Protein AF-Q0YRF6-F1 (afdb_monomer)

Structure (mmCIF, N/CA/C/O backbone):
data_AF-Q0YRF6-F1
#
_entry.id   AF-Q0YRF6-F1
#
loop_
_atom_site.group_PDB
_atom_site.id
_atom_site.type_symbol
_atom_site.label_atom_id
_atom_site.label_alt_id
_atom_site.label_comp_id
_atom_site.label_asym_id
_atom_site.label_entity_id
_atom_site.label_seq_id
_atom_site.pdbx_PDB_ins_code
_atom_site.Cartn_x
_atom_site.Cartn_y
_atom_site.Cartn_z
_atom_site.occupancy
_atom_site.B_iso_or_equiv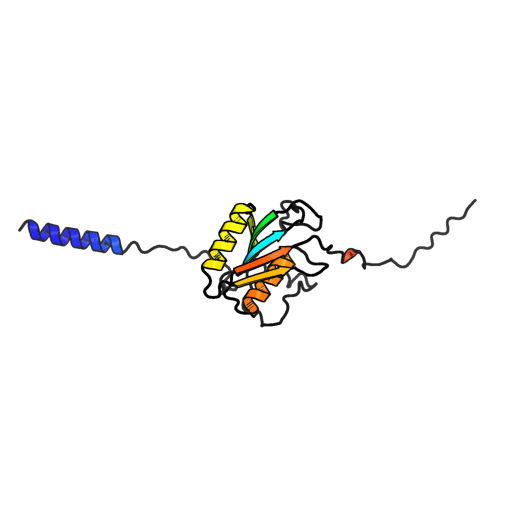
_atom_site.auth_seq_id
_atom_site.auth_comp_id
_atom_site.auth_asym_id
_atom_site.auth_atom_id
_atom_site.pdbx_PDB_model_num
ATOM 1 N N . MET A 1 1 ? -20.603 54.753 34.761 1.00 56.94 1 MET A N 1
ATOM 2 C CA . MET A 1 1 ? -20.854 54.727 33.294 1.00 56.94 1 MET A CA 1
ATOM 3 C C . MET A 1 1 ? -19.709 54.156 32.447 1.00 56.94 1 MET A C 1
ATOM 5 O O . MET A 1 1 ? -19.947 53.841 31.289 1.00 56.94 1 MET A O 1
ATOM 9 N N . ILE A 1 2 ? -18.496 53.989 32.988 1.00 56.22 2 ILE A N 1
ATOM 10 C CA . ILE A 1 2 ? -17.306 53.548 32.237 1.00 56.22 2 ILE A CA 1
ATOM 11 C C . ILE A 1 2 ? -17.307 52.015 32.050 1.00 56.22 2 ILE A C 1
ATOM 13 O O . ILE A 1 2 ? -17.215 51.544 30.925 1.00 56.22 2 ILE A O 1
ATOM 17 N N . THR A 1 3 ? -17.587 51.233 33.095 1.00 56.69 3 THR A N 1
ATOM 18 C CA . THR A 1 3 ? -17.556 49.750 33.112 1.00 56.69 3 THR A CA 1
ATOM 19 C C . THR A 1 3 ? -18.503 49.037 32.130 1.00 56.69 3 THR A C 1
ATOM 21 O O . THR A 1 3 ? -18.124 48.023 31.548 1.00 56.69 3 THR A O 1
ATOM 24 N N . SER A 1 4 ? -19.700 49.573 31.867 1.00 55.84 4 SER A N 1
ATOM 25 C CA . SER A 1 4 ? -20.669 48.962 30.933 1.00 55.84 4 SER A CA 1
ATOM 26 C C . SER A 1 4 ? -20.209 49.017 29.466 1.00 55.84 4 SER A C 1
ATOM 28 O O . SER A 1 4 ? -20.470 48.081 28.705 1.00 55.84 4 SER A O 1
ATOM 30 N N . LYS A 1 5 ? -19.455 50.056 29.074 1.00 62.78 5 LYS A N 1
ATOM 31 C CA . LYS A 1 5 ? -18.882 50.154 27.721 1.00 62.78 5 LYS A CA 1
ATOM 32 C C . LYS A 1 5 ? -17.805 49.094 27.477 1.00 62.78 5 LYS A C 1
ATOM 34 O O . LYS A 1 5 ? -17.784 48.518 26.395 1.00 62.78 5 LYS A O 1
ATOM 39 N N . TYR A 1 6 ? -16.973 48.778 28.473 1.00 60.41 6 TYR A N 1
ATOM 40 C CA . TYR A 1 6 ? -15.927 47.752 28.331 1.00 60.41 6 TYR A CA 1
ATOM 41 C C . TYR A 1 6 ? -16.501 46.340 28.252 1.00 60.41 6 TYR A C 1
ATOM 43 O O . TYR A 1 6 ? -15.995 45.524 27.489 1.00 60.41 6 TYR A O 1
ATOM 51 N N . ILE A 1 7 ? -17.587 46.059 28.976 1.00 68.69 7 ILE A N 1
ATOM 52 C CA . ILE A 1 7 ? -18.264 44.758 28.904 1.00 68.69 7 ILE A CA 1
ATOM 53 C C . ILE A 1 7 ? -18.888 44.565 27.515 1.00 68.69 7 ILE A C 1
ATOM 55 O O . ILE A 1 7 ? -18.669 43.535 26.885 1.00 68.69 7 ILE A O 1
ATOM 59 N N . ARG A 1 8 ? -19.580 45.581 26.979 1.00 67.44 8 ARG A N 1
ATOM 60 C CA . ARG A 1 8 ? -20.139 45.519 25.616 1.00 67.44 8 ARG A CA 1
ATOM 61 C C . ARG A 1 8 ? -19.053 45.411 24.540 1.00 67.44 8 ARG A C 1
ATOM 63 O O . ARG A 1 8 ? -19.212 44.631 23.608 1.00 67.44 8 ARG A O 1
ATOM 70 N N . MET A 1 9 ? -17.934 46.121 24.698 1.00 64.31 9 MET A N 1
ATOM 71 C CA . MET A 1 9 ? -16.808 46.063 23.758 1.00 64.31 9 MET A CA 1
ATOM 72 C C . MET A 1 9 ? -16.157 44.671 23.715 1.00 64.31 9 MET A C 1
ATOM 74 O O . MET A 1 9 ? -15.876 44.174 22.628 1.00 64.31 9 MET A O 1
ATOM 78 N N . ARG A 1 10 ? -15.972 44.019 24.876 1.00 67.50 10 ARG A N 1
ATOM 79 C CA . ARG A 1 10 ? -15.377 42.670 24.974 1.00 67.50 10 ARG A CA 1
ATOM 80 C C . ARG A 1 10 ? -16.292 41.573 24.429 1.00 67.50 1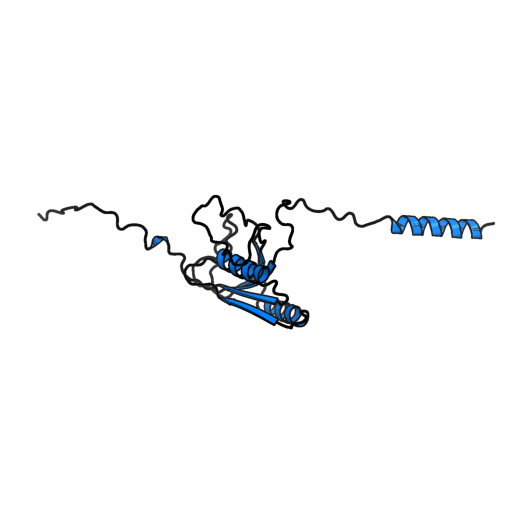0 ARG A C 1
ATOM 82 O O . ARG A 1 10 ? -15.801 40.628 23.823 1.00 67.50 10 ARG A O 1
ATOM 89 N N . MET A 1 11 ? -17.610 41.720 24.580 1.00 65.25 11 MET A N 1
ATOM 90 C CA . MET A 1 11 ? -18.577 40.774 24.007 1.00 65.25 11 MET A CA 1
ATOM 91 C C . MET A 1 11 ? -18.612 40.844 22.473 1.00 65.25 11 MET A C 1
ATOM 93 O O . MET A 1 11 ? -18.697 39.810 21.820 1.00 65.25 11 MET A O 1
ATOM 97 N N . ILE A 1 12 ? -18.482 42.041 21.886 1.00 68.81 12 ILE A N 1
ATOM 98 C CA . ILE A 1 12 ? -18.457 42.216 20.422 1.00 68.81 12 ILE A CA 1
ATOM 99 C C . ILE A 1 12 ? -17.157 41.660 19.818 1.00 68.81 12 ILE A C 1
ATOM 101 O O . ILE A 1 12 ? -17.196 41.017 18.772 1.00 68.81 12 ILE A O 1
ATOM 105 N N . THR A 1 13 ? -16.014 41.838 20.491 1.00 64.38 13 THR A N 1
ATOM 106 C CA . THR A 1 13 ? -14.736 41.260 20.029 1.00 64.38 13 THR A CA 1
ATOM 107 C C . THR A 1 13 ? -14.709 39.736 20.146 1.00 64.38 13 THR A C 1
ATOM 109 O O . THR A 1 13 ? -14.213 39.076 19.238 1.00 64.38 13 THR A O 1
ATOM 112 N N . ALA A 1 14 ? -15.292 39.161 21.204 1.00 64.62 14 ALA A N 1
ATOM 113 C CA . ALA A 1 14 ? -15.418 37.708 21.341 1.00 64.62 14 ALA A CA 1
ATOM 114 C C . ALA A 1 14 ? -16.358 37.092 20.285 1.00 64.62 14 ALA A C 1
ATOM 116 O O . ALA A 1 14 ? -16.083 36.006 19.783 1.00 64.62 14 ALA A O 1
ATOM 117 N N . LEU A 1 15 ? -17.427 37.800 19.899 1.00 65.31 15 LEU A N 1
ATOM 118 C CA . LEU A 1 15 ? -18.360 37.344 18.865 1.00 65.31 15 LEU A CA 1
ATOM 119 C C . LEU A 1 15 ? -17.732 37.364 17.459 1.00 65.31 15 LEU A C 1
ATOM 121 O O . LEU A 1 15 ? -17.965 36.448 16.679 1.00 65.31 15 LEU A O 1
ATOM 125 N N . LEU A 1 16 ? -16.889 38.357 17.151 1.00 62.59 16 LEU A N 1
ATOM 126 C CA . LEU A 1 16 ? -16.183 38.455 15.863 1.00 62.59 16 LEU A CA 1
ATOM 127 C C . LEU A 1 16 ? -15.085 37.391 15.689 1.00 62.59 16 LEU A C 1
ATOM 129 O O . LEU A 1 16 ? -14.845 36.948 14.570 1.00 62.59 16 LEU A O 1
ATOM 133 N N . LEU A 1 17 ? -14.459 36.938 16.780 1.00 60.09 17 LEU A N 1
ATOM 134 C CA . LEU A 1 17 ? -13.446 35.871 16.757 1.00 60.09 17 LEU A CA 1
ATOM 135 C C . LEU A 1 17 ? -14.040 34.462 16.581 1.00 60.09 17 LEU A C 1
ATOM 137 O O . LEU A 1 17 ? -13.327 33.552 16.174 1.00 60.09 17 LEU A O 1
ATOM 141 N N . LEU A 1 18 ? -15.338 34.275 16.840 1.00 58.16 18 LEU A N 1
ATOM 142 C CA . LEU A 1 18 ? -16.041 33.004 16.604 1.00 58.16 18 LEU A CA 1
ATOM 143 C C . LEU A 1 18 ? -16.560 32.857 15.161 1.00 58.16 18 LEU A C 1
ATOM 145 O O . LEU A 1 18 ? -16.981 31.771 14.773 1.00 58.16 18 LEU A O 1
ATOM 149 N N . LEU A 1 19 ? -16.521 33.929 14.360 1.00 58.09 19 LEU A N 1
ATOM 150 C CA . LEU A 1 19 ? -16.969 33.946 12.961 1.00 58.09 19 LEU A CA 1
ATOM 151 C C . LEU A 1 19 ? -15.855 33.640 11.948 1.00 58.09 19 LEU A C 1
ATOM 153 O O . LEU A 1 19 ? -16.151 33.474 10.766 1.00 58.09 19 LEU A O 1
ATOM 157 N N . SER A 1 20 ? -14.594 33.499 12.373 1.00 60.62 20 SER A N 1
ATOM 158 C CA . SER A 1 20 ? -13.525 32.962 11.520 1.00 60.62 20 SER A CA 1
ATOM 159 C C . SER A 1 20 ? -13.612 31.433 11.464 1.00 60.62 20 SER A C 1
ATOM 161 O O . SER A 1 20 ? -12.723 30.719 11.925 1.00 60.62 20 SER A O 1
ATOM 163 N N . GLY A 1 21 ? -14.734 30.935 10.942 1.00 52.81 21 GLY A N 1
ATOM 164 C CA . GLY A 1 21 ? -14.882 29.546 10.534 1.00 52.81 21 GLY A CA 1
ATOM 165 C C . GLY A 1 21 ? -13.878 29.226 9.430 1.00 52.81 21 GLY A C 1
ATOM 166 O O . GLY A 1 21 ? -13.611 30.051 8.556 1.00 52.81 21 GLY A O 1
ATOM 167 N N . CYS A 1 22 ? -13.288 28.036 9.498 1.00 53.38 22 CYS A N 1
ATOM 168 C CA . CYS A 1 22 ? -12.342 27.540 8.512 1.00 53.38 22 CYS A CA 1
ATOM 169 C C . CYS A 1 22 ? -12.948 27.624 7.105 1.00 53.38 22 CYS A C 1
ATOM 171 O O . CYS A 1 22 ? -13.891 26.904 6.780 1.00 53.38 22 CYS A O 1
ATOM 173 N N . ALA A 1 23 ? -12.381 28.475 6.251 1.00 49.31 23 ALA A N 1
ATOM 174 C CA . ALA A 1 23 ? -12.544 28.350 4.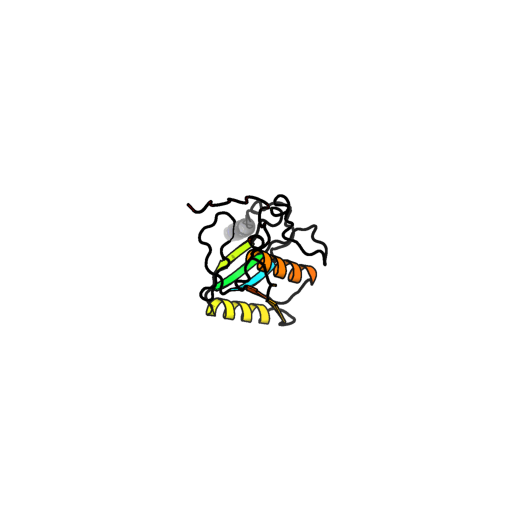814 1.00 49.31 23 ALA A CA 1
ATOM 175 C C . ALA A 1 23 ? -11.747 27.118 4.360 1.00 49.31 23 ALA A C 1
ATOM 177 O O . ALA A 1 23 ? -10.612 27.227 3.903 1.00 49.31 23 ALA A O 1
ATOM 178 N N . SER A 1 24 ? -12.317 25.927 4.539 1.00 54.03 24 SER A N 1
ATOM 179 C CA . SER A 1 24 ? -11.806 24.721 3.898 1.00 54.03 24 SER A CA 1
ATOM 180 C C . SER A 1 24 ? -12.161 24.812 2.419 1.00 54.03 24 SER A C 1
ATOM 182 O O . SER A 1 24 ? -13.299 24.568 2.021 1.00 54.03 24 SER A O 1
ATOM 184 N N . THR A 1 25 ? -11.199 25.220 1.596 1.00 44.72 25 THR A N 1
ATOM 185 C CA . THR A 1 25 ? -11.279 25.067 0.144 1.00 44.72 25 THR A CA 1
ATOM 186 C C . THR A 1 25 ? -11.385 23.575 -0.159 1.00 44.72 25 THR A C 1
ATOM 188 O O . THR A 1 25 ? -10.384 22.860 -0.111 1.00 44.72 25 THR A O 1
ATOM 191 N N . ASN A 1 26 ? -12.595 23.084 -0.431 1.00 44.56 26 ASN A N 1
ATOM 192 C CA . ASN A 1 26 ? -12.760 21.761 -1.016 1.00 44.56 26 ASN A CA 1
ATOM 193 C C . ASN A 1 26 ? -12.129 21.813 -2.408 1.00 44.56 26 ASN A C 1
ATOM 195 O O . ASN A 1 26 ? -12.641 22.473 -3.313 1.00 44.56 26 ASN A O 1
ATOM 199 N N . LEU A 1 27 ? -10.966 21.175 -2.532 1.00 47.19 27 LEU A N 1
ATOM 200 C CA . LEU A 1 27 ? -10.318 20.902 -3.802 1.00 47.19 27 LEU A CA 1
ATOM 201 C C . LEU A 1 27 ? -11.324 20.153 -4.676 1.00 47.19 27 LEU A C 1
ATOM 203 O O . LEU A 1 27 ? -11.917 19.162 -4.254 1.00 47.19 27 LEU A O 1
ATOM 207 N N . THR A 1 28 ? -11.523 20.655 -5.886 1.00 43.72 28 THR A N 1
ATOM 208 C CA . THR A 1 28 ? -12.235 19.990 -6.973 1.00 43.72 28 THR A CA 1
ATOM 209 C C . THR A 1 28 ? -11.520 18.682 -7.326 1.00 43.72 28 THR A C 1
ATOM 211 O O . THR A 1 28 ? -10.710 18.638 -8.247 1.00 43.72 28 THR A O 1
ATOM 214 N N . GLY A 1 29 ? -11.778 17.627 -6.557 1.00 43.88 29 GLY A N 1
ATOM 215 C CA . GLY A 1 29 ? -11.579 16.245 -6.973 1.00 43.88 29 GLY A CA 1
ATOM 216 C C . GLY A 1 29 ? -12.818 15.799 -7.740 1.00 43.88 29 GLY A C 1
ATOM 217 O O . GLY A 1 29 ? -13.935 16.100 -7.317 1.00 43.88 29 GLY A O 1
ATOM 218 N N . ASN A 1 30 ? -12.626 15.144 -8.887 1.00 43.94 30 ASN A N 1
ATOM 219 C CA . ASN A 1 30 ? -13.702 14.589 -9.711 1.00 43.94 30 ASN A CA 1
ATOM 220 C C . ASN A 1 30 ? -14.776 13.927 -8.836 1.00 43.94 30 ASN A C 1
ATOM 222 O O . ASN A 1 30 ? -14.470 13.049 -8.029 1.00 43.94 30 ASN A O 1
ATOM 226 N N . ALA A 1 31 ? -16.030 14.343 -9.022 1.00 44.88 31 ALA A N 1
ATOM 227 C CA . ALA A 1 31 ? -17.206 13.959 -8.235 1.00 44.88 31 ALA A CA 1
ATOM 228 C C . ALA A 1 31 ? -17.591 12.459 -8.312 1.00 44.88 31 ALA A C 1
ATOM 230 O O . ALA A 1 31 ? -18.688 12.081 -7.912 1.00 44.88 31 ALA A O 1
ATOM 231 N N . GLU A 1 32 ? -16.701 11.612 -8.826 1.00 50.16 32 GLU A N 1
ATOM 232 C CA . GLU A 1 32 ? -16.890 10.184 -9.092 1.00 50.16 32 GLU A CA 1
ATOM 233 C C . GLU A 1 32 ? -16.280 9.281 -7.998 1.00 50.16 32 GLU A C 1
ATOM 235 O O . GLU A 1 32 ? -16.654 8.119 -7.854 1.00 50.16 32 GLU A O 1
ATOM 240 N N . TYR A 1 33 ? -15.406 9.828 -7.143 1.00 53.03 33 TYR A N 1
ATOM 241 C CA . TYR A 1 33 ? -14.805 9.123 -6.005 1.00 53.03 33 TYR A CA 1
ATOM 242 C C . TYR A 1 33 ? -15.422 9.592 -4.681 1.00 53.03 33 TYR A C 1
ATOM 244 O O . TYR A 1 33 ? -14.834 10.369 -3.936 1.00 53.03 33 TYR A O 1
ATOM 252 N N . LEU A 1 34 ? -16.637 9.133 -4.371 1.00 58.72 34 LEU A N 1
ATOM 253 C CA . LEU A 1 34 ? -17.332 9.516 -3.130 1.00 58.72 34 LEU A CA 1
ATOM 254 C C . LEU A 1 34 ? -16.799 8.815 -1.862 1.00 58.72 34 LEU A C 1
ATOM 256 O O . LEU A 1 34 ? -17.220 9.157 -0.757 1.00 58.72 34 LEU A O 1
ATOM 260 N N . LYS A 1 35 ? -15.885 7.842 -1.991 1.00 70.50 35 LYS A N 1
ATOM 261 C CA . LYS A 1 35 ? -15.238 7.163 -0.855 1.00 70.50 35 LYS A CA 1
ATOM 262 C C . LYS A 1 35 ? -13.791 7.644 -0.694 1.00 70.50 35 LYS A C 1
ATOM 264 O O . LYS A 1 35 ? -13.116 7.827 -1.707 1.00 70.50 35 LYS A O 1
ATOM 269 N N . PRO A 1 36 ? -13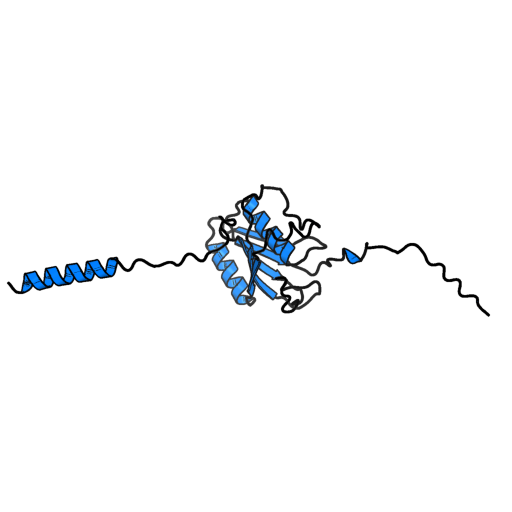.295 7.812 0.549 1.00 83.44 36 PRO A N 1
ATOM 270 C CA . PRO A 1 36 ? -11.878 8.079 0.766 1.00 83.44 36 PRO A CA 1
ATOM 271 C C . PRO A 1 36 ? -11.035 6.940 0.167 1.00 83.44 36 PRO A C 1
ATOM 273 O O . PRO A 1 36 ? -11.480 5.786 0.190 1.00 83.44 36 PRO A O 1
ATOM 276 N N . PRO A 1 37 ? -9.841 7.236 -0.378 1.00 88.38 37 PRO A N 1
ATOM 277 C CA . PRO A 1 37 ? -8.975 6.210 -0.938 1.00 88.38 37 PRO A CA 1
ATOM 278 C C . PRO A 1 37 ? -8.601 5.182 0.132 1.00 88.38 37 PRO A C 1
ATOM 280 O O . PRO A 1 37 ? -8.412 5.508 1.306 1.00 88.38 37 PRO A O 1
ATOM 283 N N . VAL A 1 38 ? -8.471 3.928 -0.290 1.00 91.69 38 VAL A N 1
ATOM 284 C CA . VAL A 1 38 ? -7.976 2.862 0.572 1.00 91.69 38 VAL A CA 1
ATOM 285 C C . VAL A 1 38 ? -6.479 3.052 0.757 1.00 91.69 38 VAL A C 1
ATOM 287 O O . VAL A 1 38 ? -5.720 3.058 -0.212 1.00 91.69 38 VAL A O 1
ATOM 290 N N . GLN A 1 39 ? -6.054 3.177 2.009 1.00 94.94 39 GLN A N 1
ATOM 291 C CA . GLN A 1 39 ? -4.645 3.200 2.360 1.00 94.94 39 GLN A CA 1
ATOM 292 C C . GLN A 1 39 ? -4.123 1.771 2.553 1.00 94.94 39 GLN A C 1
ATOM 294 O O . GLN A 1 39 ? -4.674 0.998 3.341 1.00 94.94 39 GLN A O 1
ATOM 299 N N . ALA A 1 40 ? -3.029 1.442 1.872 1.00 96.50 40 ALA A N 1
ATOM 300 C CA . ALA A 1 40 ? -2.301 0.194 2.052 1.00 96.50 40 ALA A CA 1
ATOM 301 C C . ALA A 1 40 ? -0.802 0.459 2.191 1.00 96.50 40 ALA A C 1
ATOM 303 O O . ALA A 1 40 ? -0.192 1.149 1.375 1.00 96.50 40 ALA A O 1
ATOM 304 N N . PHE A 1 41 ? -0.178 -0.130 3.205 1.00 98.38 41 PHE A N 1
ATOM 305 C CA . PHE A 1 41 ? 1.276 -0.183 3.296 1.00 98.38 41 PHE A CA 1
ATOM 306 C C . PHE A 1 41 ? 1.832 -1.070 2.178 1.00 98.38 41 PHE A C 1
ATOM 308 O O . PHE A 1 41 ? 1.185 -2.027 1.750 1.00 98.38 41 PHE A O 1
ATOM 315 N N . TYR A 1 42 ? 3.047 -0.797 1.715 1.00 98.00 42 TYR A N 1
ATOM 316 C CA . TYR A 1 42 ? 3.693 -1.659 0.736 1.00 98.00 42 TYR A CA 1
ATOM 317 C C . TYR A 1 42 ? 5.145 -1.956 1.060 1.00 98.00 42 TYR A C 1
ATOM 319 O O . TYR A 1 42 ? 5.874 -1.155 1.648 1.00 98.00 42 TYR A O 1
ATOM 327 N N . ALA A 1 43 ? 5.562 -3.129 0.601 1.00 98.12 43 ALA A N 1
ATOM 328 C CA . ALA A 1 43 ? 6.948 -3.541 0.523 1.00 98.12 43 ALA A CA 1
ATOM 329 C C . ALA A 1 43 ? 7.191 -4.140 -0.867 1.00 98.12 43 ALA A C 1
ATOM 331 O O . ALA A 1 43 ? 6.393 -4.935 -1.363 1.00 98.12 43 ALA A O 1
ATOM 332 N N . THR A 1 44 ? 8.283 -3.772 -1.525 1.00 97.12 44 THR A N 1
ATOM 333 C CA . THR A 1 44 ? 8.600 -4.291 -2.859 1.00 97.12 44 THR A CA 1
ATOM 334 C C . THR A 1 44 ? 10.097 -4.434 -3.058 1.00 97.12 44 THR A C 1
ATOM 336 O O . THR A 1 44 ? 10.864 -3.635 -2.546 1.00 97.12 44 THR A O 1
ATOM 339 N N . ASN A 1 45 ? 10.519 -5.449 -3.807 1.00 96.38 45 ASN A N 1
ATOM 340 C CA . ASN A 1 45 ? 11.886 -5.583 -4.324 1.00 96.38 45 ASN A CA 1
ATOM 341 C C . ASN A 1 45 ? 11.918 -5.426 -5.848 1.00 96.38 45 ASN A C 1
ATOM 343 O O . ASN A 1 45 ? 12.703 -6.088 -6.528 1.00 96.38 45 ASN A O 1
ATOM 347 N N . ARG A 1 46 ? 11.027 -4.594 -6.390 1.00 93.62 46 ARG A N 1
ATOM 348 C CA . ARG A 1 46 ? 11.048 -4.168 -7.789 1.00 93.62 46 ARG A CA 1
ATOM 349 C C . ARG A 1 46 ? 11.988 -2.980 -7.963 1.00 93.62 46 ARG A C 1
ATOM 351 O O . ARG A 1 46 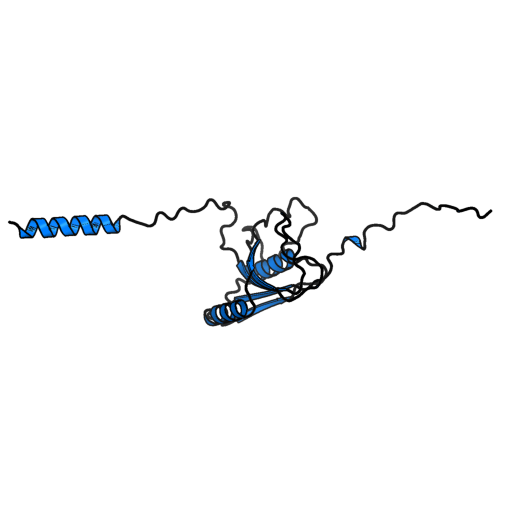? 12.130 -2.154 -7.067 1.00 93.62 46 ARG A O 1
ATOM 358 N N . ASN A 1 47 ? 12.612 -2.867 -9.127 1.00 92.94 47 ASN A N 1
ATOM 359 C CA . ASN A 1 47 ? 13.398 -1.698 -9.494 1.00 92.94 47 ASN A CA 1
ATOM 360 C C . ASN A 1 47 ? 12.513 -0.451 -9.629 1.00 92.94 47 ASN A C 1
ATOM 362 O O . ASN A 1 47 ? 11.338 -0.544 -9.978 1.00 92.94 47 ASN A O 1
ATOM 366 N N . HIS A 1 48 ? 13.087 0.729 -9.409 1.00 90.19 48 HIS A N 1
ATOM 367 C CA . HIS A 1 48 ? 12.419 1.982 -9.754 1.00 90.19 48 HIS A CA 1
ATOM 368 C C . HIS A 1 48 ? 12.366 2.127 -11.279 1.00 90.19 48 HIS A C 1
ATOM 370 O O . HIS A 1 48 ? 13.387 1.981 -11.951 1.00 90.19 48 HIS A O 1
ATOM 376 N N . ALA A 1 49 ? 11.184 2.410 -11.825 1.00 78.06 49 ALA A N 1
ATOM 377 C CA . ALA A 1 49 ? 10.956 2.528 -13.269 1.00 78.06 49 ALA A CA 1
ATOM 378 C C . ALA A 1 49 ? 11.298 3.924 -13.842 1.00 78.06 49 ALA A C 1
ATOM 380 O O . ALA A 1 49 ? 11.017 4.199 -15.005 1.00 78.06 49 ALA A O 1
ATOM 381 N N . GLY A 1 50 ? 11.938 4.800 -13.057 1.00 67.31 50 GLY A N 1
ATOM 382 C CA . GLY A 1 50 ? 12.175 6.202 -13.422 1.00 67.31 50 GLY A CA 1
ATOM 383 C C . GLY A 1 50 ? 10.900 7.057 -13.355 1.00 67.31 50 GLY A C 1
ATOM 384 O O . GLY A 1 50 ? 9.846 6.582 -12.935 1.00 67.31 50 GLY A O 1
ATOM 385 N N . GLN A 1 51 ? 10.992 8.335 -13.743 1.00 53.03 51 GLN A N 1
ATOM 386 C CA . GLN A 1 51 ? 9.823 9.211 -13.915 1.00 53.03 51 GLN A CA 1
ATOM 387 C C . GLN A 1 51 ? 9.083 8.826 -15.204 1.00 53.03 51 GLN A C 1
ATOM 389 O O . GLN A 1 51 ? 9.196 9.495 -16.226 1.00 53.03 51 GLN A O 1
ATOM 394 N N . ALA A 1 52 ? 8.359 7.709 -15.188 1.00 46.50 52 ALA A N 1
ATOM 395 C CA . ALA A 1 52 ? 7.380 7.446 -16.228 1.00 46.50 52 ALA A CA 1
ATOM 396 C C . ALA A 1 52 ? 6.151 8.323 -15.952 1.00 46.50 52 ALA A C 1
ATOM 398 O O . ALA A 1 52 ? 5.535 8.213 -14.891 1.00 46.50 52 ALA A O 1
ATOM 399 N N . GLU A 1 53 ? 5.761 9.154 -16.918 1.00 42.72 53 GLU A N 1
ATOM 400 C CA . GLU A 1 53 ? 4.544 9.985 -16.876 1.00 42.72 53 GLU A CA 1
ATOM 401 C C . GLU A 1 53 ? 3.233 9.169 -16.750 1.00 42.72 53 GLU A C 1
ATOM 403 O O . GLU A 1 53 ? 2.144 9.727 -16.723 1.00 42.72 53 GLU A O 1
ATOM 408 N N . SER A 1 54 ? 3.322 7.838 -16.638 1.00 48.41 54 SER A N 1
ATOM 409 C CA . SER A 1 54 ? 2.207 6.890 -16.540 1.00 48.41 54 SER A CA 1
ATOM 410 C C . SER A 1 54 ? 1.832 6.471 -15.109 1.00 48.41 54 SER A C 1
ATOM 412 O O . SER A 1 54 ? 1.083 5.510 -14.935 1.00 48.41 54 SER A O 1
ATOM 414 N N . GLY A 1 55 ? 2.375 7.114 -14.067 1.00 55.50 55 GLY A N 1
ATOM 415 C CA . GLY A 1 55 ? 2.087 6.738 -12.671 1.00 55.50 55 GLY A CA 1
ATOM 416 C C . GLY A 1 55 ? 2.659 5.371 -12.257 1.00 55.50 55 GLY A C 1
ATOM 417 O O . GLY A 1 55 ? 2.268 4.808 -11.234 1.00 55.50 55 GLY A O 1
ATOM 418 N N . GLN A 1 56 ? 3.587 4.810 -13.040 1.00 70.94 56 GLN A N 1
ATOM 419 C CA . GLN A 1 56 ? 4.270 3.550 -12.737 1.00 70.94 56 GLN A CA 1
ATOM 420 C C . GLN A 1 56 ? 5.647 3.818 -12.119 1.00 70.94 56 GLN A C 1
ATOM 422 O O . GLN A 1 56 ? 6.631 4.022 -12.823 1.00 70.94 56 GLN A O 1
ATOM 427 N N . LYS A 1 57 ? 5.722 3.808 -10.782 1.00 85.44 57 LYS A N 1
ATOM 428 C CA . LYS A 1 57 ? 6.970 4.058 -10.035 1.00 85.44 57 LYS A CA 1
ATOM 429 C C . LYS A 1 57 ? 7.900 2.840 -9.956 1.00 85.44 57 LYS A C 1
ATOM 431 O O . LYS A 1 57 ? 9.119 3.004 -9.884 1.00 85.44 57 LYS A O 1
ATOM 436 N N . TYR A 1 58 ? 7.342 1.630 -9.978 1.00 90.75 58 TYR A N 1
ATOM 437 C CA . TYR A 1 58 ? 8.077 0.371 -9.829 1.00 90.75 58 TYR A CA 1
ATOM 438 C C . TYR A 1 58 ? 7.943 -0.509 -11.074 1.00 90.75 58 TYR A C 1
ATOM 440 O O . TYR A 1 58 ? 6.846 -0.696 -11.598 1.00 90.75 58 TYR A O 1
ATOM 448 N N . GLY A 1 59 ? 9.071 -1.056 -11.528 1.00 89.19 59 GLY A N 1
ATOM 449 C CA . GLY A 1 59 ? 9.196 -1.850 -12.745 1.00 89.19 59 GLY A CA 1
ATOM 450 C C . GLY A 1 59 ? 9.057 -3.359 -12.532 1.00 89.19 59 GLY A C 1
ATOM 451 O O . GLY A 1 59 ? 8.495 -3.846 -11.545 1.00 89.19 59 GLY A O 1
ATOM 452 N N . ALA A 1 60 ? 9.546 -4.118 -13.511 1.00 89.38 60 ALA A N 1
ATOM 453 C CA . ALA A 1 60 ? 9.455 -5.577 -13.541 1.00 89.38 60 ALA A CA 1
ATOM 454 C C . ALA A 1 60 ? 10.738 -6.289 -13.087 1.00 89.38 60 ALA A C 1
ATOM 456 O O . ALA A 1 60 ? 10.704 -7.501 -12.890 1.00 89.38 60 ALA A O 1
ATOM 457 N N . GLU A 1 61 ? 11.846 -5.567 -12.911 1.00 90.19 61 GLU A N 1
ATOM 458 C CA . GLU A 1 61 ? 13.132 -6.155 -12.540 1.00 90.19 61 GLU A CA 1
ATOM 459 C C . GLU A 1 61 ? 13.313 -6.188 -11.028 1.00 90.19 61 GLU A C 1
ATOM 461 O O . GLU A 1 61 ? 12.730 -5.395 -10.290 1.00 90.19 61 GLU A O 1
ATOM 466 N N . ARG A 1 62 ? 14.147 -7.109 -10.549 1.00 93.75 62 ARG A N 1
ATOM 467 C CA . ARG A 1 62 ? 14.476 -7.200 -9.125 1.00 93.75 62 ARG A CA 1
ATOM 468 C C . ARG A 1 62 ? 15.452 -6.097 -8.715 1.00 93.75 62 ARG A C 1
ATOM 470 O O . ARG A 1 62 ? 16.398 -5.798 -9.436 1.00 93.75 62 ARG A O 1
ATOM 477 N N . SER A 1 63 ? 15.261 -5.545 -7.524 1.00 95.25 63 SER A N 1
ATOM 478 C CA . SER A 1 63 ? 16.164 -4.581 -6.897 1.00 95.25 63 SER A CA 1
ATOM 479 C C . SER A 1 63 ? 16.164 -4.725 -5.370 1.00 95.25 63 SER A C 1
ATOM 481 O O . SER A 1 63 ? 15.667 -5.714 -4.824 1.00 95.25 63 SER A O 1
ATOM 483 N N . MET A 1 64 ? 16.756 -3.745 -4.687 1.00 96.31 64 MET A N 1
ATOM 484 C CA . MET A 1 64 ? 16.695 -3.605 -3.236 1.00 96.31 64 MET A CA 1
ATOM 485 C C . MET A 1 64 ? 15.255 -3.382 -2.764 1.00 96.31 64 MET A C 1
ATOM 487 O O . MET A 1 64 ? 14.378 -3.007 -3.539 1.00 96.31 64 MET A O 1
ATOM 491 N N . MET A 1 65 ? 15.016 -3.640 -1.478 1.00 97.44 65 MET A N 1
ATOM 492 C CA . MET A 1 65 ? 13.706 -3.413 -0.878 1.00 97.44 65 MET A CA 1
ATOM 493 C C . MET A 1 65 ? 13.380 -1.919 -0.795 1.00 97.44 65 MET A C 1
ATOM 495 O O . MET A 1 65 ? 14.162 -1.148 -0.240 1.00 97.44 65 MET A O 1
ATOM 499 N N . SER A 1 66 ? 12.179 -1.568 -1.238 1.00 97.38 66 SER A N 1
ATOM 500 C CA . SER A 1 66 ? 11.549 -0.261 -1.084 1.00 97.38 66 SER A CA 1
ATOM 501 C C . SER A 1 66 ? 10.225 -0.411 -0.337 1.00 97.38 66 SER A C 1
ATOM 503 O O . SER A 1 66 ? 9.557 -1.449 -0.419 1.00 97.38 66 SER A O 1
ATOM 505 N N . TYR A 1 67 ? 9.846 0.630 0.398 1.00 98.19 67 TYR A N 1
ATOM 506 C CA . TYR A 1 67 ? 8.689 0.626 1.286 1.00 98.19 67 TYR A CA 1
ATOM 507 C C . TYR A 1 67 ? 7.896 1.920 1.144 1.00 98.19 67 TYR A C 1
ATOM 509 O O . TYR A 1 67 ? 8.416 2.932 0.667 1.00 98.19 67 TYR A O 1
ATOM 517 N N . GLY A 1 68 ? 6.640 1.894 1.574 1.00 97.50 68 GLY A N 1
ATOM 518 C CA . GLY A 1 68 ? 5.828 3.097 1.589 1.00 97.50 68 GLY A CA 1
ATOM 519 C C . GLY A 1 68 ? 4.360 2.850 1.871 1.00 97.50 68 GLY A C 1
ATOM 520 O O . GLY A 1 68 ? 3.965 1.804 2.389 1.00 97.50 68 GLY A O 1
ATOM 521 N N . ILE A 1 69 ? 3.566 3.849 1.516 1.00 97.19 69 ILE A N 1
ATOM 522 C CA . ILE A 1 69 ? 2.111 3.853 1.583 1.00 97.19 69 ILE A CA 1
ATOM 523 C C . ILE A 1 69 ? 1.575 4.087 0.173 1.00 97.19 69 ILE A C 1
ATOM 525 O O . ILE A 1 69 ? 2.056 4.967 -0.540 1.00 97.19 69 ILE A O 1
ATOM 529 N N . ALA A 1 70 ? 0.588 3.289 -0.215 1.00 94.75 70 ALA A N 1
ATOM 530 C CA . ALA A 1 70 ? -0.204 3.463 -1.416 1.00 94.75 70 ALA A CA 1
ATOM 531 C C . ALA A 1 70 ? -1.620 3.898 -1.034 1.00 94.75 70 ALA A C 1
ATOM 533 O O . ALA A 1 70 ? -2.274 3.250 -0.218 1.00 94.75 70 ALA A O 1
ATOM 534 N N . GLU A 1 71 ? -2.092 4.974 -1.648 1.00 93.00 71 GLU A N 1
ATOM 535 C CA . GLU A 1 71 ? -3.475 5.432 -1.563 1.00 93.00 71 GLU A CA 1
ATOM 536 C C . GLU A 1 71 ? -4.168 5.079 -2.872 1.00 93.00 71 GLU A C 1
ATOM 538 O O . GLU A 1 71 ? -3.787 5.554 -3.943 1.00 93.00 71 GLU A O 1
ATOM 543 N N . VAL A 1 72 ? -5.146 4.182 -2.780 1.00 88.88 72 VAL A N 1
ATOM 544 C CA . VAL A 1 72 ? -5.798 3.546 -3.922 1.00 88.88 72 VAL A CA 1
ATOM 545 C C . VAL A 1 72 ? -7.250 3.985 -3.952 1.00 88.88 72 VAL A C 1
ATOM 547 O O . VAL A 1 72 ? -8.030 3.629 -3.067 1.00 88.88 72 VAL A O 1
ATOM 550 N N . ALA A 1 73 ? -7.639 4.747 -4.968 1.00 85.88 73 ALA A N 1
ATOM 551 C CA . ALA A 1 73 ? -9.045 5.062 -5.155 1.00 85.88 73 ALA A CA 1
ATOM 552 C C . ALA A 1 73 ? -9.794 3.867 -5.762 1.00 85.88 73 ALA A C 1
ATOM 554 O O . ALA A 1 73 ? -9.290 3.199 -6.665 1.00 85.88 73 ALA A O 1
ATOM 555 N N . ILE A 1 74 ? -11.002 3.604 -5.264 1.00 80.12 74 ILE A N 1
ATOM 556 C CA . ILE A 1 74 ? -11.877 2.530 -5.746 1.00 80.12 74 ILE A CA 1
ATOM 557 C C . ILE A 1 74 ? -13.136 3.177 -6.341 1.00 80.12 74 ILE A C 1
ATOM 559 O O . ILE A 1 74 ? -13.788 3.947 -5.627 1.00 80.12 74 ILE A O 1
ATOM 563 N N . PRO A 1 75 ? -13.483 2.899 -7.615 1.00 69.44 75 PRO A N 1
ATOM 564 C CA . PRO A 1 75 ? -14.687 3.433 -8.247 1.00 69.44 75 PRO A CA 1
ATOM 565 C C . PRO A 1 75 ? -15.964 3.102 -7.473 1.00 69.44 75 PRO A C 1
ATOM 567 O O . PRO A 1 75 ? -16.086 2.050 -6.840 1.00 69.44 75 PRO A O 1
ATOM 570 N N . GLN A 1 76 ? -16.940 4.007 -7.529 1.00 63.34 76 GLN A N 1
ATOM 571 C CA . GLN A 1 76 ? -18.183 3.889 -6.768 1.00 63.34 76 GLN A CA 1
ATOM 572 C C . GLN A 1 76 ? -19.083 2.737 -7.242 1.00 63.34 76 GLN A C 1
ATOM 574 O O . GLN A 1 76 ? -19.788 2.135 -6.430 1.00 63.34 76 GLN A O 1
ATOM 579 N N . ASP A 1 77 ? -19.082 2.436 -8.538 1.00 62.38 77 ASP A N 1
ATOM 580 C CA . ASP A 1 77 ? -19.909 1.395 -9.157 1.00 62.38 77 ASP A CA 1
ATOM 581 C C . ASP A 1 77 ? -19.333 -0.024 -8.975 1.00 62.38 77 ASP A C 1
ATOM 583 O O . ASP A 1 77 ? -19.908 -1.013 -9.454 1.00 62.38 77 ASP A O 1
ATOM 587 N N . HIS A 1 78 ? -18.217 -0.128 -8.247 1.00 62.19 78 HIS A N 1
ATOM 588 C CA . HIS A 1 78 ? -17.574 -1.386 -7.931 1.00 62.19 78 HIS A CA 1
ATOM 589 C C . HIS A 1 78 ? -18.525 -2.318 -7.175 1.00 62.19 78 HIS A C 1
ATOM 591 O O . HIS A 1 78 ? -19.076 -1.981 -6.123 1.00 62.19 78 HIS A O 1
ATOM 597 N N . ARG A 1 79 ? -18.719 -3.523 -7.718 1.00 60.41 79 ARG A N 1
ATOM 598 C CA . ARG A 1 79 ? -19.537 -4.564 -7.089 1.00 60.41 79 ARG A CA 1
ATOM 599 C C . ARG A 1 79 ? -18.634 -5.572 -6.402 1.00 60.41 79 ARG A C 1
ATOM 601 O O . ARG A 1 79 ? -17.719 -6.096 -7.035 1.00 60.41 79 ARG A O 1
ATOM 608 N N . ILE A 1 80 ? -18.978 -5.908 -5.161 1.00 65.31 80 ILE A N 1
ATOM 609 C CA . ILE A 1 80 ? -18.298 -6.938 -4.369 1.00 65.31 80 ILE A CA 1
ATOM 610 C C . ILE A 1 80 ? -18.086 -8.198 -5.219 1.00 65.31 80 ILE A C 1
ATOM 612 O O . ILE A 1 80 ? -19.025 -8.715 -5.830 1.00 65.31 80 ILE A O 1
ATOM 616 N N . GLY A 1 81 ? -16.842 -8.679 -5.273 1.00 55.75 81 GLY A N 1
ATOM 617 C CA . GLY A 1 81 ? -16.474 -9.914 -5.974 1.00 55.75 81 GLY A CA 1
ATOM 618 C C . GLY A 1 81 ? -16.282 -9.779 -7.489 1.00 55.75 81 GLY A C 1
ATOM 619 O O . GLY A 1 81 ? -15.834 -10.728 -8.134 1.00 55.75 81 GLY A O 1
ATOM 620 N N . ARG A 1 82 ? -16.551 -8.611 -8.086 1.00 59.66 82 ARG A N 1
ATOM 621 C CA . ARG A 1 82 ? -16.135 -8.331 -9.464 1.00 59.66 82 ARG A CA 1
ATOM 622 C C . ARG A 1 82 ? -14.672 -7.920 -9.438 1.00 59.66 82 ARG A C 1
ATOM 624 O O . ARG A 1 82 ? -14.380 -6.788 -9.105 1.00 59.66 82 ARG A O 1
ATOM 631 N N . VAL A 1 83 ? -13.739 -8.795 -9.801 1.00 58.75 83 VAL A N 1
ATOM 632 C CA . VAL A 1 83 ? -12.327 -8.392 -9.932 1.00 58.75 83 VAL A CA 1
ATOM 633 C C . VAL A 1 83 ? -12.229 -7.218 -10.903 1.00 58.75 83 VAL A C 1
ATOM 635 O O . VAL A 1 83 ? -12.635 -7.346 -12.063 1.00 58.75 83 VAL A O 1
ATOM 638 N N . ILE A 1 84 ? -11.669 -6.107 -10.431 1.00 57.62 84 ILE A N 1
ATOM 639 C CA . ILE A 1 84 ? -11.223 -4.996 -11.259 1.00 57.62 84 ILE A CA 1
ATOM 640 C C . ILE A 1 84 ? -10.086 -5.552 -12.113 1.00 57.62 84 ILE A C 1
ATOM 642 O O . ILE A 1 84 ? -8.919 -5.561 -11.727 1.00 57.62 84 ILE A O 1
ATOM 646 N N . HIS A 1 85 ? -10.437 -6.115 -13.265 1.00 51.25 85 HIS A N 1
ATOM 647 C CA . HIS A 1 85 ? -9.434 -6.530 -14.223 1.00 51.25 85 HIS A CA 1
ATOM 648 C C . HIS A 1 85 ? -8.779 -5.273 -14.787 1.00 51.25 85 HIS A C 1
ATOM 650 O O . HIS A 1 85 ? -9.462 -4.322 -15.180 1.00 51.25 85 HIS A O 1
ATOM 656 N N . ALA A 1 86 ? -7.456 -5.322 -14.927 1.00 47.66 86 ALA A N 1
ATOM 657 C CA . ALA A 1 86 ? -6.778 -4.634 -16.012 1.00 47.66 86 ALA A CA 1
ATOM 658 C C . ALA A 1 86 ? -7.361 -5.188 -17.327 1.00 47.66 86 ALA A C 1
ATOM 660 O O . ALA A 1 86 ? -6.873 -6.140 -17.927 1.00 47.66 86 ALA A O 1
ATOM 661 N N . THR A 1 87 ? -8.516 -4.667 -17.729 1.00 37.66 87 THR A N 1
ATOM 662 C CA . THR A 1 87 ? -9.251 -5.104 -18.918 1.00 37.66 87 THR A CA 1
ATOM 663 C C . THR A 1 87 ? -8.406 -4.753 -20.132 1.00 37.66 87 THR A C 1
ATOM 665 O O . THR A 1 87 ? -8.230 -3.572 -20.337 1.00 37.66 87 THR A O 1
ATOM 668 N N . PHE A 1 88 ? -7.901 -5.677 -20.961 1.00 38.50 88 PHE A N 1
ATOM 669 C CA . PHE A 1 88 ? -7.055 -5.360 -22.148 1.00 38.50 88 PHE A CA 1
ATOM 670 C C . PHE A 1 88 ? -7.555 -4.202 -23.051 1.00 38.50 88 PHE A C 1
ATOM 672 O O . PHE A 1 88 ? -6.809 -3.669 -23.873 1.00 38.50 88 PHE A O 1
ATOM 679 N N . ASP A 1 89 ? -8.816 -3.821 -22.888 1.00 38.94 89 ASP A N 1
ATOM 680 C CA . ASP A 1 89 ? -9.387 -2.528 -23.225 1.00 38.94 89 ASP A CA 1
ATOM 681 C C . ASP A 1 89 ? -8.710 -1.339 -22.490 1.00 38.94 89 ASP A C 1
ATOM 683 O O . ASP A 1 89 ? -9.006 -0.995 -21.336 1.00 38.94 89 ASP A O 1
ATOM 687 N N . LYS A 1 90 ? -7.780 -0.685 -23.195 1.00 41.66 90 LYS A N 1
ATOM 688 C CA . LYS A 1 90 ? -7.060 0.517 -22.740 1.00 41.66 90 LYS A CA 1
ATOM 689 C C . LYS A 1 90 ? -7.979 1.693 -22.398 1.00 41.66 90 LYS A C 1
ATOM 691 O O . LYS A 1 90 ? -7.536 2.602 -21.697 1.00 41.66 90 LYS A O 1
ATOM 696 N N . ASP A 1 91 ? -9.224 1.692 -22.868 1.00 41.28 91 ASP A N 1
ATOM 697 C CA . ASP A 1 91 ? -10.146 2.800 -22.629 1.00 41.28 91 ASP A CA 1
ATOM 698 C C . ASP A 1 91 ? -10.878 2.668 -21.284 1.00 41.28 91 ASP A C 1
ATOM 700 O O . ASP A 1 91 ? -11.175 3.685 -20.666 1.00 41.28 91 ASP A O 1
ATOM 704 N N . LYS A 1 92 ? -11.028 1.446 -20.744 1.00 41.78 92 LYS A N 1
ATOM 705 C CA . LYS A 1 92 ? -11.513 1.204 -19.364 1.00 41.78 92 LYS A CA 1
ATOM 706 C C . LYS A 1 92 ? -10.416 1.238 -18.300 1.00 41.78 92 LYS A C 1
ATOM 708 O O . LYS A 1 92 ? -10.689 1.336 -17.110 1.00 41.78 92 LYS A O 1
ATOM 713 N N . HIS A 1 93 ? -9.152 1.172 -18.713 1.00 45.97 93 HIS A N 1
ATOM 714 C CA . HIS A 1 93 ? -7.999 1.278 -17.812 1.00 45.97 93 HIS A CA 1
ATOM 715 C C . HIS A 1 93 ? -7.857 2.646 -17.129 1.00 45.97 93 HIS A C 1
ATOM 717 O O . HIS A 1 93 ? -7.178 2.726 -16.102 1.00 45.97 93 HIS A O 1
ATOM 723 N N . ARG A 1 94 ? -8.479 3.682 -17.709 1.00 44.28 94 ARG A N 1
ATOM 724 C CA . ARG A 1 94 ? -8.452 5.078 -17.241 1.00 44.28 94 ARG A CA 1
ATOM 725 C C . ARG A 1 94 ? -9.405 5.348 -16.075 1.00 44.28 94 ARG A C 1
ATOM 727 O O . ARG A 1 94 ? -9.364 6.400 -15.461 1.00 44.28 94 ARG A O 1
ATOM 734 N N . GLU A 1 95 ? -10.280 4.403 -15.744 1.00 44.94 95 GLU A N 1
ATOM 735 C CA . GLU A 1 95 ? -11.319 4.633 -14.732 1.00 44.94 95 GLU A CA 1
ATOM 736 C C . GLU A 1 95 ? -10.789 4.508 -13.287 1.00 44.94 95 GLU A C 1
ATOM 738 O O . GLU A 1 95 ? -11.507 4.785 -12.336 1.00 44.94 95 GLU A O 1
ATOM 743 N N . ILE A 1 96 ? -9.509 4.146 -13.098 1.00 52.59 96 ILE A N 1
ATOM 744 C CA . ILE A 1 96 ? -8.836 4.099 -11.783 1.00 52.59 96 ILE A CA 1
ATOM 745 C C . ILE A 1 96 ? -7.525 4.882 -11.855 1.00 52.59 96 ILE A C 1
ATOM 747 O O . ILE A 1 96 ? -6.425 4.327 -11.770 1.00 52.59 96 ILE A O 1
ATOM 751 N N . ASP A 1 97 ? -7.644 6.185 -12.074 1.00 61.09 97 ASP A N 1
ATOM 752 C CA . ASP A 1 97 ? -6.503 7.074 -12.314 1.00 61.09 97 ASP A CA 1
ATOM 753 C C . ASP A 1 97 ? -5.836 7.597 -11.028 1.00 61.09 97 ASP A C 1
ATOM 755 O O . ASP A 1 97 ? -4.798 8.254 -11.107 1.00 61.09 97 ASP A O 1
ATOM 759 N N . TYR A 1 98 ? -6.351 7.275 -9.833 1.00 71.88 98 TYR A N 1
ATOM 760 C CA . TYR A 1 98 ? -5.737 7.721 -8.577 1.00 71.88 98 TYR A CA 1
ATOM 761 C C . TYR A 1 98 ? -5.062 6.583 -7.798 1.00 71.88 98 TYR A C 1
ATOM 763 O O . TYR A 1 98 ? -5.688 5.844 -7.033 1.00 71.88 98 TYR A O 1
ATOM 771 N N . LEU A 1 99 ? -3.747 6.474 -8.009 1.00 86.19 99 LEU A N 1
ATOM 772 C CA . LEU A 1 99 ? -2.802 5.744 -7.167 1.00 86.19 99 LEU A CA 1
ATOM 773 C C . LEU A 1 99 ? -1.698 6.714 -6.740 1.00 86.19 99 LEU A C 1
ATOM 775 O O . LEU A 1 99 ? -0.851 7.083 -7.554 1.00 86.19 99 LEU A O 1
ATOM 779 N N . GLN A 1 100 ? -1.687 7.102 -5.468 1.00 88.62 100 GLN A N 1
ATOM 780 C CA . GLN A 1 100 ? -0.642 7.960 -4.913 1.00 88.62 100 GLN A CA 1
ATOM 781 C C . GLN A 1 100 ? 0.299 7.148 -4.024 1.00 88.62 100 GLN A C 1
ATOM 783 O O . GLN A 1 100 ? -0.143 6.324 -3.226 1.00 88.62 100 GLN A O 1
ATOM 788 N N . LEU A 1 101 ? 1.608 7.365 -4.179 1.00 92.12 101 LEU A N 1
ATOM 789 C CA . LEU A 1 101 ? 2.642 6.647 -3.437 1.00 92.12 101 LEU A CA 1
ATOM 790 C C . LEU A 1 101 ? 3.462 7.613 -2.586 1.00 92.12 101 LEU A C 1
ATOM 792 O O . LEU A 1 101 ? 4.065 8.550 -3.111 1.00 92.12 101 LEU A O 1
ATOM 796 N N . THR A 1 102 ? 3.553 7.312 -1.296 1.00 94.69 102 THR A N 1
ATOM 797 C CA . THR A 1 102 ? 4.439 7.988 -0.346 1.00 94.69 102 THR A CA 1
ATOM 798 C C . THR A 1 102 ? 5.521 7.008 0.0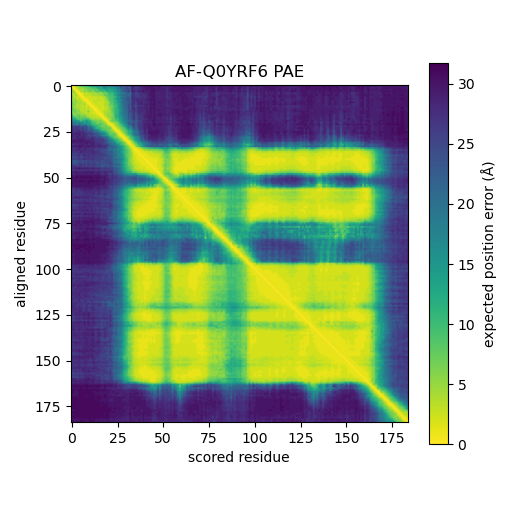72 1.00 94.69 102 THR A C 1
ATOM 800 O O . THR A 1 102 ? 5.229 5.987 0.692 1.00 94.69 102 THR A O 1
ATOM 803 N N . GLU A 1 103 ? 6.772 7.290 -0.287 1.00 95.06 103 GLU A N 1
ATOM 804 C CA . GLU A 1 103 ? 7.901 6.442 0.099 1.00 95.06 103 GLU A CA 1
ATOM 805 C C . GLU A 1 103 ? 8.233 6.612 1.570 1.00 95.06 103 GLU A C 1
ATOM 807 O O . GLU A 1 103 ? 8.229 7.722 2.095 1.00 95.06 103 GLU A O 1
ATOM 812 N N . LEU A 1 104 ? 8.559 5.491 2.201 1.00 97.50 104 LEU A N 1
ATOM 813 C CA . LEU A 1 104 ? 9.018 5.431 3.575 1.00 97.50 104 LEU A CA 1
ATOM 814 C C . LEU A 1 104 ? 10.302 4.615 3.630 1.00 97.50 104 LEU A C 1
ATOM 816 O O . LEU A 1 104 ? 10.520 3.691 2.838 1.00 97.50 104 LEU A O 1
ATOM 820 N N . ASN A 1 105 ? 11.136 4.903 4.618 1.00 98.12 105 ASN A N 1
ATOM 821 C CA . ASN A 1 105 ? 12.166 3.957 5.006 1.00 98.12 105 ASN A CA 1
ATOM 822 C C . ASN A 1 105 ? 11.555 2.789 5.814 1.00 98.12 105 ASN A C 1
ATOM 824 O O . ASN A 1 105 ? 10.383 2.790 6.202 1.00 98.12 105 ASN A O 1
ATOM 828 N N . ARG A 1 106 ? 12.360 1.751 6.064 1.00 97.81 106 ARG A N 1
ATOM 829 C CA . ARG A 1 106 ? 11.909 0.541 6.769 1.00 97.81 106 ARG A CA 1
ATOM 830 C C . ARG A 1 106 ? 11.405 0.829 8.187 1.00 97.81 106 ARG A C 1
ATOM 832 O O . ARG A 1 106 ? 10.449 0.197 8.627 1.00 97.81 106 ARG A O 1
ATOM 839 N N . GLU A 1 107 ? 12.071 1.720 8.913 1.00 98.31 107 GLU A N 1
ATOM 840 C CA . GLU A 1 107 ? 11.717 2.048 10.295 1.00 98.31 107 GLU A CA 1
ATOM 841 C C . GLU A 1 107 ? 10.394 2.818 10.351 1.00 98.31 107 GLU A C 1
ATOM 843 O O . GLU A 1 107 ? 9.502 2.454 11.116 1.00 98.31 107 GLU A O 1
ATOM 848 N N . GLU A 1 108 ? 10.226 3.815 9.483 1.00 98.38 108 GLU A N 1
ATOM 849 C CA . GLU A 1 108 ? 8.977 4.564 9.323 1.00 98.38 108 GLU A CA 1
ATOM 850 C C . GLU A 1 108 ? 7.806 3.641 8.982 1.00 98.38 108 GLU A C 1
ATOM 852 O O . GLU A 1 108 ? 6.752 3.736 9.612 1.00 98.38 108 GLU A O 1
ATOM 857 N N . LEU A 1 109 ? 7.999 2.708 8.042 1.00 97.94 109 LEU A N 1
ATOM 858 C CA . LEU A 1 109 ? 6.984 1.716 7.690 1.00 97.94 109 LEU A CA 1
ATOM 859 C C . LEU A 1 109 ? 6.559 0.899 8.915 1.00 97.94 109 LEU A C 1
ATOM 861 O O . LEU A 1 109 ? 5.371 0.813 9.211 1.00 97.94 109 LEU A O 1
ATOM 865 N N . LEU A 1 110 ? 7.516 0.296 9.626 1.00 97.38 110 LEU A N 1
ATOM 866 C CA . LEU A 1 110 ? 7.227 -0.569 10.772 1.00 97.38 110 LEU A CA 1
ATOM 867 C C . LEU A 1 110 ? 6.549 0.201 11.907 1.00 97.38 110 LEU A C 1
ATOM 869 O O . LEU A 1 110 ? 5.586 -0.294 12.496 1.00 97.38 110 LEU A O 1
ATOM 873 N N . ASN A 1 111 ? 7.013 1.420 12.183 1.00 98.06 111 ASN A N 1
ATOM 874 C CA . ASN A 1 111 ? 6.431 2.286 13.199 1.00 98.06 111 ASN A CA 1
ATOM 875 C C . ASN A 1 111 ? 4.990 2.671 12.843 1.00 98.06 111 ASN A C 1
ATOM 877 O O . ASN A 1 111 ? 4.099 2.554 13.686 1.00 98.06 111 ASN A O 1
ATOM 881 N N . ASN A 1 112 ? 4.741 3.089 11.602 1.00 97.44 112 ASN A N 1
ATOM 882 C CA . ASN A 1 112 ? 3.407 3.481 11.148 1.00 97.44 112 ASN A CA 1
ATOM 883 C C . ASN A 1 112 ? 2.452 2.283 11.096 1.00 97.44 112 ASN A C 1
ATOM 885 O O . ASN A 1 112 ? 1.319 2.385 11.568 1.00 97.44 112 ASN A O 1
ATOM 889 N N . LEU A 1 113 ? 2.917 1.133 10.603 1.00 96.31 113 LEU A N 1
ATOM 890 C CA . LEU A 1 113 ? 2.134 -0.099 10.549 1.00 96.31 113 LEU A CA 1
ATOM 891 C C . LEU A 1 113 ? 1.725 -0.551 11.954 1.00 96.31 113 LEU A C 1
ATOM 893 O O . LEU A 1 113 ? 0.546 -0.793 12.199 1.00 96.31 113 LEU A O 1
ATOM 897 N N . THR A 1 114 ? 2.677 -0.598 12.890 1.00 96.00 114 THR A N 1
ATOM 898 C CA . THR A 1 114 ? 2.422 -1.016 14.278 1.00 96.00 114 THR A CA 1
ATOM 899 C C . THR A 1 114 ? 1.430 -0.082 14.968 1.00 96.00 114 THR A C 1
ATOM 901 O O . THR A 1 114 ? 0.493 -0.551 15.611 1.00 96.00 114 THR A O 1
ATOM 904 N N . LYS A 1 115 ? 1.590 1.238 14.796 1.00 96.62 115 LYS A N 1
ATOM 905 C CA . LYS A 1 115 ? 0.650 2.237 15.328 1.00 96.62 115 LYS A CA 1
ATOM 906 C C . LYS A 1 115 ? -0.755 2.057 14.757 1.00 96.62 115 LYS A C 1
ATOM 908 O O . LYS A 1 115 ? -1.718 2.079 15.515 1.00 96.62 115 LYS A O 1
ATOM 913 N N . THR A 1 116 ? -0.865 1.853 13.446 1.00 94.81 116 THR A N 1
ATOM 914 C CA . THR A 1 116 ? -2.160 1.709 12.765 1.00 94.81 116 THR A CA 1
ATOM 915 C C . THR A 1 116 ? -2.868 0.432 13.206 1.00 94.81 116 THR A C 1
ATOM 917 O O . THR A 1 116 ? -4.031 0.483 13.587 1.00 94.81 116 THR A O 1
ATOM 920 N N . VAL A 1 117 ? -2.153 -0.698 13.264 1.00 96.31 117 VAL A N 1
ATOM 921 C CA . VAL A 1 117 ? -2.697 -1.968 13.772 1.00 96.31 117 VAL A CA 1
ATOM 922 C C . VAL A 1 117 ? -3.165 -1.825 15.220 1.00 96.31 117 VAL A C 1
ATOM 924 O O . VAL A 1 117 ? -4.248 -2.289 15.555 1.00 96.31 117 VAL A O 1
ATOM 927 N N . ALA A 1 118 ? -2.388 -1.164 16.081 1.00 96.19 118 ALA A N 1
ATOM 928 C CA . ALA A 1 118 ? -2.761 -0.970 17.482 1.00 96.19 118 ALA A CA 1
ATOM 929 C C . ALA A 1 118 ? -3.992 -0.064 17.673 1.00 96.19 118 ALA A C 1
ATOM 931 O O . ALA A 1 118 ? -4.675 -0.194 18.689 1.00 96.19 118 ALA A O 1
ATOM 932 N N . ALA A 1 119 ? -4.258 0.843 16.727 1.00 94.19 119 ALA A N 1
ATOM 933 C CA . ALA A 1 119 ? -5.407 1.745 16.746 1.00 94.19 119 ALA A CA 1
ATOM 934 C C . ALA A 1 119 ? -6.703 1.098 16.220 1.00 94.19 119 ALA A C 1
ATOM 936 O O . ALA A 1 119 ? -7.789 1.572 16.549 1.00 94.19 119 ALA A O 1
ATOM 937 N N . CYS A 1 120 ? -6.609 0.026 15.426 1.00 91.44 120 CYS A N 1
ATOM 938 C CA . CYS A 1 120 ? -7.768 -0.742 14.970 1.00 91.44 120 CYS A CA 1
ATOM 939 C C . CYS A 1 120 ? -8.379 -1.555 16.124 1.00 91.44 120 CYS A C 1
ATOM 941 O O . CYS A 1 120 ? -7.656 -2.213 16.872 1.00 91.44 120 CYS A O 1
ATOM 943 N N . GLU A 1 121 ? -9.712 -1.590 16.213 1.00 90.12 121 GLU A N 1
ATOM 944 C CA . GLU A 1 121 ? -10.448 -2.338 17.247 1.00 90.12 121 GLU A CA 1
ATOM 945 C C . GLU A 1 121 ? -10.064 -3.827 17.271 1.00 90.12 121 GLU A C 1
ATOM 947 O O . GLU A 1 121 ? -9.703 -4.372 18.315 1.00 90.12 121 GLU A O 1
ATOM 952 N N . GLU A 1 122 ? -10.036 -4.460 16.097 1.00 89.75 122 GLU A N 1
ATOM 953 C CA . GLU A 1 122 ? -9.703 -5.881 15.939 1.00 89.75 122 GLU A CA 1
ATOM 954 C C . GLU A 1 122 ? -8.194 -6.169 15.922 1.00 89.75 122 GLU A C 1
ATOM 956 O O . GLU A 1 122 ? -7.794 -7.326 15.792 1.00 89.75 122 GLU A O 1
ATOM 961 N N . LYS A 1 123 ? -7.338 -5.136 15.991 1.00 94.50 123 LYS A N 1
ATOM 962 C CA . LYS A 1 123 ? -5.866 -5.250 15.917 1.00 94.50 123 LYS A CA 1
ATOM 963 C C . LYS A 1 123 ? -5.369 -6.168 14.796 1.00 94.50 123 LYS A C 1
ATOM 965 O O . LYS A 1 123 ? -4.407 -6.919 14.957 1.00 94.50 123 LYS A O 1
ATOM 970 N N . SER A 1 124 ? -6.049 -6.113 13.657 1.00 94.81 124 SER A N 1
ATOM 971 C CA . SER A 1 124 ? -5.849 -7.034 12.545 1.00 94.81 124 SER A CA 1
ATOM 972 C C . SER A 1 124 ? -5.012 -6.408 11.432 1.00 94.81 124 SER A C 1
ATOM 974 O O . SER A 1 124 ? -5.099 -5.207 11.161 1.00 94.81 124 SER A O 1
ATOM 976 N N . LEU A 1 125 ? -4.203 -7.246 10.782 1.00 96.38 125 LEU A N 1
ATOM 977 C CA . LEU A 1 125 ? -3.391 -6.896 9.621 1.00 96.38 125 LEU A CA 1
ATOM 978 C C . LEU A 1 125 ? -3.708 -7.852 8.472 1.00 96.38 125 LEU A C 1
ATOM 980 O O . LEU A 1 125 ? -3.489 -9.057 8.588 1.00 96.38 125 LEU A O 1
ATOM 984 N N . LEU A 1 126 ? -4.168 -7.306 7.351 1.00 97.19 126 LEU A N 1
ATOM 985 C CA . LEU A 1 126 ? -4.297 -8.042 6.100 1.00 97.19 126 LEU A CA 1
ATOM 986 C C . LEU A 1 126 ? -2.998 -7.923 5.301 1.00 97.19 126 LEU A C 1
ATOM 988 O O . LEU A 1 126 ? -2.569 -6.815 4.984 1.00 97.19 126 LEU A O 1
ATOM 992 N N . ILE A 1 127 ? -2.397 -9.059 4.941 1.00 96.69 127 ILE A N 1
ATOM 993 C CA . ILE A 1 127 ? -1.221 -9.109 4.067 1.00 96.69 127 ILE A CA 1
ATOM 994 C C . ILE A 1 127 ? -1.622 -9.706 2.720 1.00 96.69 127 ILE A C 1
ATOM 996 O O . ILE A 1 127 ? -2.030 -10.863 2.645 1.00 96.69 127 ILE A O 1
ATOM 1000 N N . TYR A 1 128 ? -1.463 -8.927 1.653 1.00 96.00 128 TYR A N 1
ATOM 1001 C CA . TYR A 1 128 ? -1.684 -9.362 0.278 1.00 96.00 128 TYR A CA 1
ATOM 1002 C C . TYR A 1 128 ? -0.365 -9.558 -0.464 1.00 96.00 128 TYR A C 1
ATOM 1004 O O . TYR A 1 128 ? 0.550 -8.743 -0.408 1.00 96.00 128 TYR A O 1
ATOM 1012 N N . VAL A 1 129 ? -0.268 -10.665 -1.181 1.00 94.44 129 VAL A N 1
ATOM 1013 C CA . VAL A 1 129 ? 0.927 -11.109 -1.895 1.00 94.44 129 VAL A CA 1
ATOM 1014 C C . VAL A 1 129 ? 0.419 -11.388 -3.311 1.00 94.44 129 VAL A C 1
ATOM 1016 O O . VAL A 1 129 ? -0.304 -12.358 -3.519 1.00 94.44 129 VAL A O 1
ATOM 1019 N N . HIS A 1 130 ? 0.672 -10.468 -4.251 1.00 85.88 130 HIS A N 1
ATOM 1020 C CA . HIS A 1 130 ? 0.007 -10.472 -5.569 1.00 85.88 130 HIS A CA 1
ATOM 1021 C C . HIS A 1 130 ? 0.341 -11.707 -6.421 1.00 85.88 130 HIS A C 1
ATOM 1023 O O . HIS A 1 130 ? 1.371 -12.306 -6.230 1.00 85.88 130 HIS A O 1
ATOM 1029 N N . GLY A 1 131 ? -0.444 -12.096 -7.424 1.00 82.19 131 GLY A N 1
ATOM 1030 C CA . GLY A 1 131 ? -0.132 -13.276 -8.254 1.00 82.19 131 GLY A CA 1
ATOM 1031 C C . GLY A 1 131 ? 1.108 -13.153 -9.164 1.00 82.19 131 GLY A C 1
ATOM 1032 O O . GLY A 1 131 ? 1.817 -12.147 -9.179 1.00 82.19 131 GLY A O 1
ATOM 1033 N N . PHE A 1 132 ? 1.363 -14.192 -9.969 1.00 82.94 132 PHE A N 1
ATOM 1034 C CA . PHE A 1 132 ? 2.293 -14.122 -11.106 1.00 82.94 132 PHE A CA 1
ATOM 1035 C C . PHE A 1 132 ? 1.740 -13.199 -12.213 1.00 82.94 132 PHE A C 1
ATOM 1037 O O . PHE A 1 132 ? 0.529 -13.054 -12.335 1.00 82.94 132 PHE A O 1
ATOM 1044 N N . ASN A 1 133 ? 2.617 -12.618 -13.043 1.00 83.19 133 ASN A N 1
ATOM 1045 C CA . ASN A 1 133 ? 2.263 -11.733 -14.164 1.00 83.19 133 ASN A CA 1
ATOM 1046 C C . ASN A 1 133 ? 1.386 -10.531 -13.764 1.00 83.19 133 ASN A C 1
ATOM 1048 O O . ASN A 1 133 ? 0.435 -10.194 -14.460 1.00 83.19 133 ASN A O 1
ATOM 1052 N N . MET A 1 134 ? 1.713 -9.894 -12.637 1.00 84.44 134 MET A N 1
ATOM 1053 C CA . MET A 1 134 ? 1.107 -8.631 -12.211 1.00 84.44 134 MET A CA 1
ATOM 1054 C C . MET A 1 134 ? 2.169 -7.535 -12.117 1.00 84.44 134 MET A C 1
ATOM 1056 O O . MET A 1 134 ? 3.315 -7.799 -11.748 1.00 84.44 134 MET A O 1
ATOM 1060 N N . THR A 1 135 ? 1.795 -6.300 -12.425 1.00 87.88 135 THR A N 1
ATOM 1061 C CA . THR A 1 135 ? 2.546 -5.067 -12.163 1.00 87.88 135 THR A CA 1
ATOM 1062 C C . THR A 1 135 ? 2.382 -4.624 -10.704 1.00 87.88 135 THR A C 1
ATOM 1064 O O . THR A 1 135 ? 1.533 -5.126 -9.965 1.00 87.88 135 THR A O 1
ATOM 1067 N N . PHE A 1 136 ? 3.188 -3.650 -10.268 1.00 91.12 136 PHE A N 1
ATOM 1068 C CA . PHE A 1 136 ? 3.028 -3.052 -8.938 1.00 91.12 136 PHE A CA 1
ATOM 1069 C C . PHE A 1 136 ? 1.649 -2.391 -8.771 1.00 91.12 136 PHE A C 1
ATOM 1071 O O . PHE A 1 136 ? 0.974 -2.629 -7.771 1.00 91.12 136 PHE A O 1
ATOM 1078 N N . ASN A 1 137 ? 1.213 -1.608 -9.764 1.00 89.31 137 ASN A N 1
ATOM 1079 C CA . ASN A 1 137 ? -0.053 -0.874 -9.709 1.00 89.31 137 ASN A CA 1
ATOM 1080 C C . ASN A 1 137 ? -1.256 -1.828 -9.676 1.00 89.31 137 ASN A C 1
ATOM 1082 O O . ASN A 1 137 ? -2.206 -1.580 -8.940 1.00 89.31 137 ASN A O 1
ATOM 1086 N N . GLU A 1 138 ? -1.210 -2.947 -10.407 1.00 87.31 138 GLU A N 1
ATOM 1087 C CA . GLU A 1 138 ? -2.235 -3.996 -10.307 1.00 87.31 138 GLU A CA 1
ATOM 1088 C C . GLU A 1 138 ? -2.248 -4.654 -8.924 1.00 87.31 138 GLU A C 1
ATOM 1090 O O . GLU A 1 138 ? -3.318 -4.924 -8.382 1.00 87.31 138 GLU A O 1
ATOM 1095 N N . GLY A 1 139 ? -1.077 -4.873 -8.317 1.00 90.94 139 GLY A N 1
ATOM 1096 C CA . GLY A 1 139 ? -0.977 -5.335 -6.933 1.00 90.94 139 GLY A CA 1
ATOM 1097 C C . GLY A 1 139 ? -1.627 -4.361 -5.942 1.00 90.94 139 GLY A C 1
ATOM 1098 O O . GLY A 1 139 ? -2.420 -4.784 -5.101 1.00 90.94 139 GLY A O 1
ATOM 1099 N N . ALA A 1 140 ? -1.348 -3.063 -6.084 1.00 92.06 140 ALA A N 1
ATOM 1100 C CA . ALA A 1 140 ? -1.942 -2.008 -5.261 1.00 92.06 140 ALA A CA 1
ATOM 1101 C C . ALA A 1 140 ? -3.472 -1.944 -5.428 1.00 92.06 140 ALA A C 1
ATOM 1103 O O . ALA A 1 140 ? -4.210 -1.917 -4.445 1.00 92.06 140 ALA A O 1
ATOM 1104 N N . ARG A 1 141 ? -3.968 -2.004 -6.671 1.00 88.25 141 ARG A N 1
ATOM 1105 C CA . ARG A 1 141 ? -5.411 -2.068 -6.960 1.00 88.25 141 ARG A CA 1
ATOM 1106 C C . ARG A 1 141 ? -6.059 -3.314 -6.359 1.00 88.25 141 ARG A C 1
ATOM 1108 O O . ARG A 1 141 ? -7.131 -3.211 -5.775 1.00 88.25 141 ARG A O 1
ATOM 1115 N N . GLY A 1 142 ? -5.391 -4.464 -6.446 1.00 89.25 142 GLY A N 1
ATOM 1116 C CA . GLY A 1 142 ? -5.871 -5.726 -5.886 1.00 89.25 142 GLY A CA 1
ATOM 1117 C C . GLY A 1 142 ? -6.106 -5.657 -4.377 1.00 89.25 142 GLY A C 1
ATOM 1118 O O . GLY A 1 142 ? -7.192 -6.006 -3.921 1.00 89.25 142 GLY A O 1
ATOM 1119 N N . ILE A 1 143 ? -5.140 -5.152 -3.596 1.00 93.31 143 ILE A N 1
ATOM 1120 C CA . ILE A 1 143 ? -5.355 -4.978 -2.148 1.00 93.31 143 ILE A CA 1
ATOM 1121 C C . ILE A 1 143 ? -6.431 -3.928 -1.858 1.00 93.31 143 ILE A C 1
ATOM 1123 O O . ILE A 1 143 ? -7.271 -4.165 -0.994 1.00 93.31 143 ILE A O 1
ATOM 1127 N N . GLY A 1 144 ? -6.452 -2.810 -2.595 1.00 91.62 144 GLY A N 1
ATOM 1128 C CA . GLY A 1 144 ? -7.469 -1.770 -2.425 1.00 91.62 144 GLY A CA 1
ATOM 1129 C C . GLY A 1 144 ? -8.882 -2.318 -2.626 1.00 91.62 144 GLY A C 1
ATOM 1130 O O . GLY A 1 144 ? -9.772 -2.076 -1.811 1.00 91.62 144 GLY A O 1
ATOM 1131 N N . GLN A 1 145 ? -9.062 -3.141 -3.660 1.00 88.44 145 GLN A N 1
ATOM 1132 C CA . GLN A 1 145 ? -10.308 -3.845 -3.908 1.00 88.44 145 GLN A CA 1
ATOM 1133 C C . GLN A 1 145 ? -10.649 -4.818 -2.776 1.00 88.44 145 GLN A C 1
ATOM 1135 O O . GLN A 1 145 ? -11.773 -4.790 -2.294 1.00 88.44 145 GLN A O 1
ATOM 1140 N N . ILE A 1 146 ? -9.713 -5.673 -2.349 1.00 90.31 146 ILE A N 1
ATOM 1141 C CA . ILE A 1 146 ? -9.969 -6.666 -1.294 1.00 90.31 146 ILE A CA 1
ATOM 1142 C C . ILE A 1 146 ? -10.406 -5.973 0.001 1.00 90.31 146 ILE A C 1
ATOM 1144 O O . ILE A 1 146 ? -11.397 -6.371 0.604 1.00 90.31 146 ILE A O 1
ATOM 1148 N N . VAL A 1 147 ? -9.697 -4.920 0.414 1.00 92.56 147 VAL A N 1
ATOM 1149 C CA . VAL A 1 147 ? -10.032 -4.152 1.621 1.00 92.56 147 VAL A CA 1
ATOM 1150 C C . VAL A 1 147 ? -11.417 -3.520 1.498 1.00 92.56 147 VAL A C 1
ATOM 1152 O O . VAL A 1 147 ? -12.206 -3.612 2.435 1.00 92.56 147 VAL A O 1
ATOM 1155 N N . SER A 1 148 ? -11.734 -2.929 0.341 1.00 89.69 148 SER A N 1
ATOM 1156 C CA . SER A 1 148 ? -13.049 -2.333 0.089 1.00 89.69 148 SER A CA 1
ATOM 1157 C C . SER A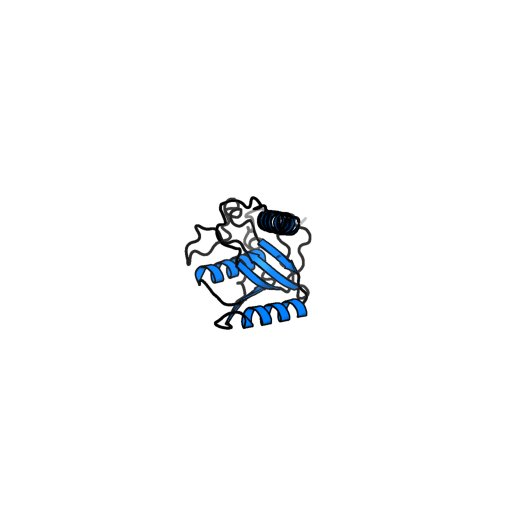 1 148 ? -14.171 -3.378 0.060 1.00 89.69 148 SER A C 1
ATOM 1159 O O . SER A 1 148 ? -15.230 -3.150 0.637 1.00 89.69 148 SER A O 1
ATOM 1161 N N . ASP A 1 149 ? -13.961 -4.514 -0.608 1.00 88.31 149 ASP A N 1
ATOM 1162 C CA . ASP A 1 149 ? -14.966 -5.570 -0.789 1.00 88.31 149 ASP A CA 1
ATOM 1163 C C . ASP A 1 149 ? -15.278 -6.306 0.513 1.00 88.31 149 ASP A C 1
ATOM 1165 O O . ASP A 1 149 ? -16.419 -6.710 0.735 1.00 88.31 149 ASP A O 1
ATOM 1169 N N . LEU A 1 150 ? -14.273 -6.468 1.376 1.00 89.69 150 LEU A N 1
ATOM 1170 C CA . LEU A 1 150 ? -14.427 -7.075 2.696 1.00 89.69 150 LEU A CA 1
ATOM 1171 C C . LEU A 1 150 ? -14.906 -6.083 3.763 1.00 89.69 150 LEU A C 1
ATOM 1173 O O . LEU A 1 150 ? -15.133 -6.497 4.896 1.00 89.69 150 LEU A O 1
ATOM 1177 N N . ASP A 1 151 ? -15.006 -4.792 3.430 1.00 89.81 151 ASP A N 1
ATOM 11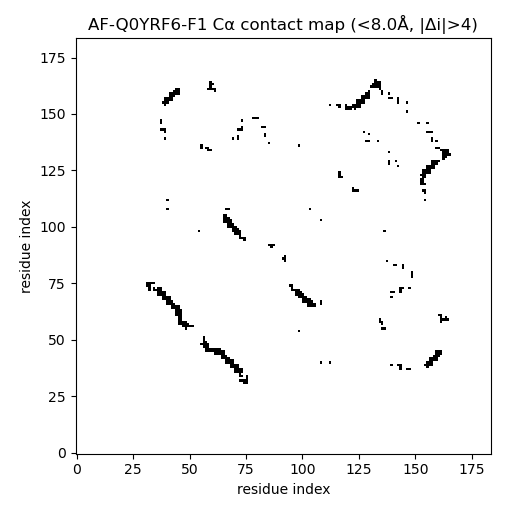78 C CA . ASP A 1 151 ? -15.165 -3.700 4.397 1.00 89.81 151 ASP A CA 1
ATOM 1179 C C . ASP A 1 151 ? -14.174 -3.819 5.575 1.00 89.81 151 ASP A C 1
ATOM 1181 O O . ASP A 1 151 ? -14.513 -3.632 6.746 1.00 89.81 151 ASP A O 1
ATOM 1185 N N . PHE A 1 152 ? -12.931 -4.199 5.259 1.00 92.12 152 PHE A N 1
ATOM 1186 C CA . PHE A 1 152 ? -11.941 -4.600 6.251 1.00 92.12 152 PHE A CA 1
ATOM 1187 C C . PHE A 1 152 ? -11.515 -3.409 7.119 1.00 92.12 152 PHE A C 1
ATOM 1189 O O . PHE A 1 152 ? -10.996 -2.413 6.618 1.00 92.12 152 PHE A O 1
ATOM 1196 N N . LYS A 1 153 ? -11.712 -3.523 8.439 1.00 92.56 153 LYS A N 1
ATOM 1197 C CA . LYS A 1 153 ? -11.466 -2.442 9.417 1.00 92.56 153 LYS A CA 1
ATOM 1198 C C . LYS A 1 153 ? -10.063 -2.451 10.036 1.00 92.56 153 LYS A C 1
ATOM 1200 O O . LYS A 1 153 ? -9.759 -1.621 10.894 1.00 92.56 153 LYS A O 1
ATOM 1205 N N . GLY A 1 154 ? -9.219 -3.401 9.635 1.00 94.12 154 GLY A N 1
ATOM 1206 C CA . GLY A 1 154 ? -7.825 -3.491 10.064 1.00 94.12 154 GLY A CA 1
ATOM 1207 C C . GLY A 1 154 ? -6.863 -2.690 9.182 1.00 94.12 154 GLY A C 1
ATOM 1208 O O . GLY A 1 154 ? -7.252 -2.041 8.213 1.00 94.12 154 GLY A O 1
ATOM 1209 N N . SER A 1 155 ? -5.571 -2.786 9.496 1.00 96.38 155 SER A N 1
ATOM 1210 C CA . SER A 1 155 ? -4.504 -2.238 8.650 1.00 96.38 155 SER A CA 1
ATOM 1211 C C . SER A 1 155 ? -4.198 -3.186 7.489 1.00 96.38 155 SER A C 1
ATOM 1213 O O . SER A 1 155 ? -4.314 -4.402 7.639 1.00 96.38 155 SER A O 1
ATOM 1215 N N . SER A 1 156 ? -3.771 -2.672 6.338 1.00 97.50 156 SER A N 1
ATOM 1216 C CA . SER A 1 156 ? -3.457 -3.502 5.170 1.00 97.50 156 SER A CA 1
ATOM 1217 C C . SER A 1 156 ? -2.035 -3.278 4.671 1.00 97.50 156 SER A C 1
ATOM 1219 O O . SER A 1 156 ? -1.516 -2.163 4.694 1.00 97.50 156 SER A O 1
ATOM 1221 N N . LEU A 1 157 ? -1.391 -4.353 4.222 1.00 98.00 157 LEU A N 1
ATOM 1222 C CA . LEU A 1 157 ? -0.077 -4.328 3.599 1.00 98.00 157 LEU A CA 1
ATOM 1223 C C . LEU A 1 157 ? -0.089 -5.208 2.355 1.00 98.00 157 LEU A C 1
ATOM 1225 O O . LEU A 1 157 ? -0.604 -6.323 2.396 1.00 98.00 157 LEU A O 1
ATOM 1229 N N . PHE A 1 158 ? 0.536 -4.762 1.270 1.00 97.50 158 PHE A N 1
ATOM 1230 C CA . PHE A 1 158 ? 0.831 -5.643 0.147 1.00 97.50 158 PHE A CA 1
ATOM 1231 C C . PHE A 1 158 ? 2.323 -5.766 -0.132 1.00 97.50 158 PHE A C 1
ATOM 1233 O O . PHE A 1 158 ? 3.088 -4.801 -0.084 1.00 97.50 158 PHE A O 1
ATOM 1240 N N . PHE A 1 159 ? 2.740 -6.986 -0.448 1.00 97.50 159 PHE A N 1
ATOM 1241 C CA . PHE A 1 159 ? 4.065 -7.261 -0.963 1.00 97.50 159 PHE A CA 1
ATOM 1242 C C . PHE A 1 159 ? 4.009 -7.412 -2.479 1.00 97.50 159 PHE A C 1
ATOM 1244 O O . PHE A 1 159 ? 3.230 -8.208 -3.011 1.00 97.50 159 PHE A O 1
ATOM 1251 N N . SER A 1 160 ? 4.869 -6.664 -3.172 1.00 94.69 160 SER A N 1
ATOM 1252 C CA . SER A 1 160 ? 4.982 -6.723 -4.623 1.00 94.69 160 SER A CA 1
ATOM 1253 C C . SER A 1 160 ? 6.352 -7.215 -5.074 1.00 94.69 160 SER A C 1
ATOM 1255 O O . SER A 1 160 ? 7.355 -6.527 -4.885 1.00 94.69 160 SER A O 1
ATOM 1257 N N . TRP A 1 161 ? 6.402 -8.389 -5.706 1.00 93.69 161 TRP A N 1
ATOM 1258 C CA . TRP A 1 161 ? 7.636 -8.978 -6.237 1.00 93.69 161 TRP A CA 1
ATOM 1259 C C . TRP A 1 161 ? 7.713 -8.876 -7.758 1.00 93.69 161 TRP A C 1
ATOM 1261 O O . TRP A 1 161 ? 6.672 -8.823 -8.401 1.00 93.69 161 TRP A O 1
ATOM 1271 N N . PRO A 1 162 ? 8.910 -8.917 -8.367 1.00 90.38 162 PRO A N 1
ATOM 1272 C CA . PRO A 1 162 ? 9.091 -8.881 -9.818 1.00 90.38 162 PRO A CA 1
ATOM 1273 C C . PRO A 1 162 ? 8.615 -10.184 -10.492 1.00 90.38 162 PRO A C 1
ATOM 1275 O O . PRO A 1 162 ? 9.413 -11.012 -10.931 1.00 90.38 162 PRO A O 1
ATOM 1278 N N . SER A 1 163 ? 7.301 -10.414 -10.554 1.00 79.56 163 SER A N 1
ATOM 1279 C CA . SER A 1 163 ? 6.705 -11.378 -11.480 1.00 79.56 163 SER A CA 1
ATOM 1280 C C . SER A 1 163 ? 6.567 -10.701 -12.836 1.00 79.56 163 SER A C 1
ATOM 1282 O O . SER A 1 163 ? 5.854 -9.706 -12.946 1.00 79.56 163 SER A O 1
ATOM 1284 N N . ARG A 1 164 ? 7.264 -11.210 -13.852 1.00 63.62 164 ARG A N 1
ATOM 1285 C CA . ARG A 1 164 ? 7.269 -10.642 -15.206 1.00 63.62 164 ARG A CA 1
ATOM 1286 C C . ARG A 1 164 ? 5.845 -10.515 -15.753 1.00 63.62 164 ARG A C 1
ATOM 1288 O O . ARG A 1 164 ? 5.155 -11.525 -15.828 1.00 63.62 164 ARG A O 1
ATOM 1295 N N . ASP A 1 165 ? 5.471 -9.311 -16.186 1.00 55.84 165 ASP A N 1
ATOM 1296 C CA . ASP A 1 165 ? 4.424 -9.084 -17.185 1.00 55.84 165 ASP A CA 1
ATOM 1297 C C . ASP A 1 165 ? 5.025 -9.438 -18.552 1.00 55.84 165 ASP A C 1
ATOM 1299 O O . ASP A 1 165 ? 5.660 -8.625 -19.221 1.00 55.84 165 ASP A O 1
ATOM 1303 N N . THR A 1 166 ? 4.980 -10.720 -18.910 1.00 46.81 166 THR A N 1
ATOM 1304 C CA . THR A 1 166 ? 5.457 -11.198 -20.218 1.00 46.81 166 THR A CA 1
ATOM 1305 C C . THR A 1 166 ? 4.291 -11.712 -21.039 1.00 46.81 166 THR A C 1
ATOM 1307 O O . THR A 1 166 ? 4.336 -12.795 -21.618 1.00 46.81 166 THR A O 1
ATOM 1310 N N . SER A 1 167 ? 3.261 -10.885 -21.187 1.00 40.53 167 SER A N 1
ATOM 1311 C CA . SER A 1 167 ? 2.299 -11.047 -22.282 1.00 40.53 167 SER A CA 1
ATOM 1312 C C . SER A 1 167 ? 2.972 -10.958 -23.674 1.00 40.53 167 SER A C 1
ATOM 1314 O O . SER A 1 167 ? 2.419 -11.421 -24.670 1.00 40.53 167 SER A O 1
ATOM 1316 N N . THR A 1 168 ? 4.226 -10.496 -23.762 1.00 42.41 168 THR A N 1
ATOM 1317 C CA . THR A 1 168 ? 5.043 -10.506 -24.992 1.00 42.41 168 THR A CA 1
ATOM 1318 C C . THR A 1 168 ? 5.771 -11.825 -25.294 1.00 42.41 168 THR A C 1
ATOM 1320 O O . THR A 1 168 ? 6.369 -11.932 -26.361 1.00 42.41 168 THR A O 1
ATOM 1323 N N . ALA A 1 169 ? 5.717 -12.850 -24.432 1.00 34.84 169 ALA A N 1
ATOM 1324 C CA . ALA A 1 169 ? 6.289 -14.170 -24.753 1.00 34.84 169 ALA A CA 1
ATOM 1325 C C . ALA A 1 169 ? 5.318 -15.085 -25.532 1.00 34.84 169 ALA A C 1
ATOM 1327 O O . ALA A 1 169 ? 5.753 -16.053 -26.149 1.00 34.84 169 ALA A O 1
ATOM 1328 N N . MET A 1 170 ? 4.019 -14.755 -25.569 1.00 35.00 170 MET A N 1
ATOM 1329 C CA . MET A 1 170 ? 3.011 -15.437 -26.397 1.00 35.00 170 MET A CA 1
ATOM 1330 C C . MET A 1 170 ? 2.436 -14.525 -27.489 1.00 35.00 170 MET A C 1
ATOM 1332 O O . MET A 1 170 ? 1.256 -14.591 -27.824 1.00 35.00 170 MET A O 1
ATOM 1336 N N . ARG A 1 171 ? 3.271 -13.669 -28.089 1.00 31.22 171 ARG A N 1
ATOM 1337 C CA . ARG A 1 171 ? 2.905 -12.934 -29.303 1.00 31.22 171 ARG A CA 1
ATOM 1338 C C . ARG A 1 171 ? 3.767 -13.397 -30.473 1.00 31.22 171 ARG A C 1
ATOM 1340 O O . ARG A 1 171 ? 4.824 -12.849 -30.757 1.00 31.22 171 ARG A O 1
ATOM 1347 N N . THR A 1 172 ? 3.232 -14.410 -31.153 1.00 36.12 172 THR A N 1
ATOM 1348 C CA . THR A 1 172 ? 3.507 -14.800 -32.543 1.00 36.12 172 THR A CA 1
ATOM 1349 C C . THR A 1 172 ? 4.952 -15.180 -32.876 1.00 36.12 172 THR A C 1
ATOM 1351 O O . THR A 1 172 ? 5.755 -14.345 -33.289 1.00 36.12 172 THR A O 1
ATOM 1354 N N . THR A 1 173 ? 5.225 -16.487 -32.912 1.00 32.91 173 THR A N 1
ATOM 1355 C CA . THR A 1 173 ? 5.935 -17.026 -34.076 1.00 32.91 173 THR A CA 1
ATOM 1356 C C . THR A 1 173 ? 5.154 -16.575 -35.315 1.00 32.91 173 THR A C 1
ATOM 1358 O O . THR A 1 173 ? 4.020 -16.993 -35.545 1.00 32.91 173 THR A O 1
ATOM 1361 N N . LYS A 1 174 ? 5.701 -15.623 -36.076 1.00 32.28 174 LYS A N 1
ATOM 1362 C CA . LYS A 1 174 ? 5.157 -15.291 -37.397 1.00 32.28 174 LYS A CA 1
ATOM 1363 C C . LYS A 1 174 ? 5.228 -16.552 -38.272 1.00 32.28 174 LYS A C 1
ATOM 1365 O O . LYS A 1 174 ? 6.292 -17.174 -38.304 1.00 32.28 174 LYS A O 1
ATOM 1370 N N . PRO A 1 175 ? 4.171 -16.924 -39.011 1.00 39.81 175 PRO A N 1
ATOM 1371 C CA . PRO A 1 175 ? 4.312 -17.907 -40.067 1.00 39.81 175 PRO A CA 1
ATOM 1372 C C . PRO A 1 175 ? 5.017 -17.248 -41.261 1.00 39.81 175 PRO A C 1
ATOM 1374 O O . PRO A 1 175 ? 4.610 -16.184 -41.721 1.00 39.81 175 PRO A O 1
ATOM 1377 N N . GLY A 1 176 ? 6.061 -17.906 -41.765 1.00 34.12 176 GLY A N 1
ATOM 1378 C CA . GLY A 1 176 ? 6.589 -17.687 -43.112 1.00 34.12 176 GLY A CA 1
ATOM 1379 C C . GLY A 1 176 ? 7.747 -16.696 -43.225 1.00 34.12 176 GLY A C 1
ATOM 1380 O O . GLY A 1 176 ? 7.550 -15.490 -43.212 1.00 34.12 176 GLY A O 1
ATOM 1381 N N . PHE A 1 177 ? 8.951 -17.229 -43.428 1.00 35.50 177 PHE A N 1
ATOM 1382 C CA . PHE A 1 177 ? 9.665 -17.099 -44.705 1.00 35.50 177 PHE A CA 1
ATOM 1383 C C . PHE A 1 177 ? 10.751 -18.185 -44.748 1.00 35.50 177 PHE A C 1
ATOM 1385 O O . PHE A 1 177 ? 11.765 -18.100 -44.058 1.00 35.50 177 PHE A O 1
ATOM 1392 N N . TYR A 1 178 ? 10.529 -19.232 -45.551 1.00 37.16 178 TYR A N 1
ATOM 1393 C CA . TYR A 1 178 ? 11.588 -20.160 -45.948 1.00 37.16 178 TYR A CA 1
ATOM 1394 C C . TYR A 1 178 ? 12.553 -19.410 -46.873 1.00 37.16 178 TYR A C 1
ATOM 1396 O O . TYR A 1 178 ? 12.340 -19.315 -48.078 1.00 37.16 178 TYR A O 1
ATOM 1404 N N . GLY A 1 179 ? 13.611 -18.848 -46.296 1.00 31.70 179 GLY A N 1
ATOM 1405 C CA . GLY A 1 179 ? 14.781 -18.397 -47.037 1.00 31.70 179 GLY A CA 1
ATOM 1406 C C . GLY A 1 179 ? 15.716 -19.577 -47.267 1.00 31.70 179 GLY A C 1
ATOM 1407 O O . GLY A 1 179 ? 16.577 -19.855 -46.437 1.00 31.70 179 GLY A O 1
ATOM 1408 N N . LEU A 1 180 ? 15.543 -20.279 -48.388 1.00 36.84 180 LEU A N 1
ATOM 1409 C CA . LEU A 1 180 ? 16.544 -21.209 -48.909 1.00 36.84 180 LEU A CA 1
ATOM 1410 C C . LEU A 1 180 ? 17.837 -20.429 -49.192 1.00 36.84 180 LEU A C 1
ATOM 1412 O O . LEU A 1 180 ? 17.968 -19.791 -50.236 1.00 36.84 180 LEU A O 1
ATOM 1416 N N . LYS A 1 181 ? 18.817 -20.495 -48.285 1.00 33.12 181 LYS A N 1
ATOM 1417 C CA . LYS A 1 181 ? 20.208 -20.209 -48.646 1.00 33.12 181 LYS A CA 1
ATOM 1418 C C . LYS A 1 181 ? 20.726 -21.408 -49.437 1.00 33.12 181 LYS A C 1
ATOM 1420 O O . LYS A 1 181 ? 21.083 -22.434 -48.864 1.00 33.12 181 LYS A O 1
ATOM 1425 N N . LYS A 1 182 ? 20.727 -21.271 -50.767 1.00 33.12 182 LYS A N 1
ATOM 1426 C CA . LYS A 1 182 ? 21.540 -22.109 -51.650 1.00 33.12 182 LYS A CA 1
ATOM 1427 C C . LYS A 1 182 ? 23.003 -21.930 -51.253 1.00 33.12 182 LYS A C 1
ATOM 1429 O O . LYS A 1 182 ? 23.524 -20.821 -51.251 1.00 33.12 182 LYS A O 1
ATOM 1434 N N . ILE A 1 183 ? 23.600 -23.053 -50.897 1.00 36.47 183 ILE A N 1
ATOM 1435 C CA . ILE A 1 183 ? 25.032 -23.286 -50.795 1.00 36.47 183 ILE A CA 1
ATOM 1436 C C . ILE A 1 183 ? 25.504 -23.544 -52.225 1.00 36.47 183 ILE A C 1
ATOM 1438 O O . ILE A 1 183 ? 25.127 -24.568 -52.788 1.00 36.47 183 ILE A O 1
ATOM 1442 N N . TRP A 1 184 ? 26.220 -22.580 -52.797 1.00 51.66 184 TRP A N 1
ATOM 1443 C CA . TRP A 1 184 ? 27.403 -22.737 -53.648 1.00 51.66 184 TRP A CA 1
ATOM 1444 C C . TRP A 1 184 ? 28.231 -21.470 -53.449 1.00 51.66 184 TRP A C 1
ATOM 1446 O O . TRP A 1 184 ? 27.624 -20.376 -53.520 1.00 51.66 184 TRP A O 1
#

Nearest PDB structures (foldseek):
  3ofn-assembly3_T  TM=3.840E-01  e=3.798E+00  Saccharomyces cerevisiae
  5dn6-assembly1_A  TM=3.893E-01  e=4.055E+00  Paracoccus denitrificans

Radius of gyration: 26.19 Å; Cα contacts (8 Å, |Δi|>4): 255; chains: 1; bounding box: 48×78×87 Å

Solvent-accessible surface area (backbone atoms only — not comparable to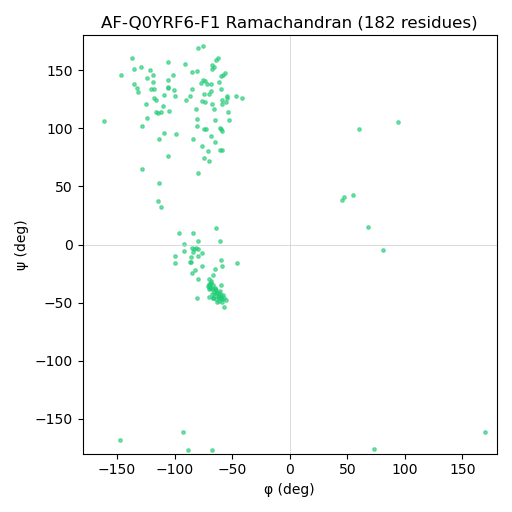 full-atom values): 11152 Å² total; per-residue (Å²): 128,68,70,64,55,56,55,56,52,52,54,54,55,55,55,59,65,68,67,73,63,84,83,73,79,78,73,90,63,73,92,63,57,86,57,82,54,38,68,29,36,39,41,29,31,28,26,75,48,56,93,44,95,78,77,45,56,49,40,54,46,75,46,66,80,48,35,25,40,36,36,24,51,64,60,70,86,67,52,76,88,60,78,85,64,87,47,92,51,72,79,67,54,61,71,61,77,51,67,48,77,48,79,35,55,73,64,57,42,53,54,50,50,52,52,47,19,70,69,22,93,82,54,32,74,50,79,41,71,56,69,77,55,37,56,50,68,56,39,50,48,50,49,32,48,52,40,61,60,66,65,54,75,45,36,41,34,36,43,41,64,48,28,56,74,55,77,74,78,77,63,70,87,75,85,84,79,92,76,81,77,78,88,127

InterPro domains:
  IPR010297 Protein of unknown function DUF900, hydrolase-like [PF05990] (110-168)

Foldseek 3Di:
DPVVVVVVVVVVVVVVVVPPDDPPPPPPDPPFQPDFFDKAKEKEQFDQPPPDVQPAGGDQDGHDIWIWIKGWGDTPPDDQPPPPDPPVPPVSVCRGRDIDTDTDDPVRSVVVLQVQLVPFPVSDEAEAEDDALDGPVSQSNVQRSVCVNVVPRGHYYYYDYNRDNPPVVPDDPDDDDPPPPDDD

Organism: NCBI:txid377431

pLDDT: mean 73.15, std 22.26, range [31.22, 98.38]

Mean predicted aligned error: 15.48 Å

Secondary structure (DSSP, 8-state):
-HHHHHHHHHHHHHHHHT------------TT--SPPEEEEEEEEEEE--S-TTS--EEEEEEEEEEEEEEE---TTPPTT------S-TTTGGG---EEEEEE-HHHHHHHHHHHHHHSTT--EEEEE--TT--HHHHHHHHHHHHHHTT--SEEEEEE------GGGGS-------------

Sequence (184 aa):
MITSKYIRMRMITALLLLLSGCASTNLTGNAEYLKPPVQAFYATNRNHAGQAESGQKYGAERSMMSYGIAEVAIPQDHRIGRVIHATFDKDKHREIDYLQLTELNREELLNNLTKTVAACEEKSLLIYVHGFNMTFNEGARGIGQIVSDLDFKGSSLFFSWPSRDTSTAMRTTKPGFYGLKKIW